Protein AF-A0A1Q7HFG3-F1 (afdb_monomer)

Structure (mmCIF, N/CA/C/O backbone):
data_AF-A0A1Q7HFG3-F1
#
_entry.id   AF-A0A1Q7HFG3-F1
#
loop_
_atom_site.group_PDB
_atom_site.id
_atom_site.type_symbol
_atom_site.label_atom_id
_atom_site.label_alt_id
_atom_site.label_comp_id
_atom_site.label_asym_id
_atom_site.label_entity_id
_atom_site.label_seq_id
_atom_site.pdbx_PDB_ins_code
_atom_site.Cartn_x
_atom_site.Cartn_y
_atom_site.Cartn_z
_atom_site.occupancy
_atom_site.B_iso_or_equiv
_atom_site.auth_seq_id
_atom_site.auth_comp_id
_atom_site.auth_asym_id
_atom_site.auth_atom_id
_atom_site.pdbx_PDB_model_num
ATOM 1 N N . MET A 1 1 ? 6.721 -41.426 28.182 1.00 39.22 1 MET A N 1
ATOM 2 C CA . MET A 1 1 ? 7.642 -40.317 27.850 1.00 39.22 1 MET A CA 1
ATOM 3 C C . MET A 1 1 ? 7.037 -39.549 26.688 1.00 39.22 1 MET A C 1
ATOM 5 O O . MET A 1 1 ? 6.827 -40.141 25.643 1.00 39.22 1 MET A O 1
ATOM 9 N N . SER A 1 2 ? 6.645 -38.291 26.896 1.00 41.38 2 SER A N 1
ATOM 10 C CA . SER A 1 2 ? 6.047 -37.454 25.848 1.00 41.38 2 SER A CA 1
ATOM 11 C C . SER A 1 2 ? 7.166 -36.833 25.016 1.00 41.38 2 SER A C 1
ATOM 13 O O . SER A 1 2 ? 7.899 -35.998 25.542 1.00 41.38 2 SER A O 1
ATOM 15 N N . GLU A 1 3 ? 7.291 -37.209 23.741 1.00 45.47 3 GLU A N 1
ATOM 16 C CA . GLU A 1 3 ? 8.135 -36.498 22.773 1.00 45.47 3 GLU A CA 1
ATOM 17 C C . GLU A 1 3 ? 7.694 -35.034 22.712 1.00 45.47 3 GLU A C 1
ATOM 19 O O . GLU A 1 3 ? 6.623 -34.684 22.208 1.00 45.47 3 GLU A O 1
ATOM 24 N N . ARG A 1 4 ? 8.506 -34.156 23.297 1.00 53.09 4 ARG A N 1
ATOM 25 C CA . ARG A 1 4 ? 8.293 -32.717 23.241 1.00 53.09 4 ARG A CA 1
ATOM 26 C C . ARG A 1 4 ? 8.669 -32.296 21.818 1.00 53.09 4 ARG A C 1
ATOM 28 O O . ARG A 1 4 ? 9.851 -32.213 21.508 1.00 53.09 4 ARG A O 1
ATOM 35 N N . ARG A 1 5 ? 7.675 -32.105 20.937 1.00 51.31 5 ARG A N 1
ATOM 36 C CA . ARG A 1 5 ? 7.904 -31.620 19.564 1.00 51.31 5 ARG A CA 1
ATOM 37 C C . ARG A 1 5 ? 8.583 -30.256 19.639 1.00 51.31 5 ARG A C 1
ATOM 39 O O . ARG A 1 5 ? 7.921 -29.255 19.893 1.00 51.31 5 ARG A O 1
ATOM 46 N N . VAL A 1 6 ? 9.897 -30.240 19.444 1.00 54.88 6 VAL A N 1
ATOM 47 C CA . VAL A 1 6 ? 10.663 -29.013 19.243 1.00 54.88 6 VAL A CA 1
ATOM 48 C C . VAL A 1 6 ? 10.251 -28.486 17.880 1.00 54.88 6 VAL A C 1
ATOM 50 O O . VAL A 1 6 ? 10.463 -29.141 16.859 1.00 54.88 6 VAL A O 1
ATOM 53 N N . THR A 1 7 ? 9.572 -27.346 17.857 1.00 69.12 7 THR A N 1
ATOM 54 C CA . THR A 1 7 ? 9.199 -26.721 16.591 1.00 69.12 7 THR A CA 1
ATOM 55 C C . THR A 1 7 ? 10.393 -25.952 16.037 1.00 69.12 7 THR A C 1
ATOM 57 O O . THR A 1 7 ? 11.246 -25.481 16.782 1.00 69.12 7 THR A O 1
ATOM 60 N N . PHE A 1 8 ? 10.459 -25.775 14.717 1.00 62.78 8 PHE A N 1
ATOM 61 C CA . PHE A 1 8 ? 11.496 -24.958 14.068 1.00 62.78 8 PHE A CA 1
ATOM 62 C C . PHE A 1 8 ? 11.585 -23.532 14.655 1.00 62.78 8 PHE A C 1
ATOM 64 O O . PHE A 1 8 ? 12.654 -22.935 14.729 1.00 62.78 8 PHE A O 1
ATOM 71 N N . VAL A 1 9 ? 10.458 -23.014 15.153 1.00 63.00 9 VAL A N 1
ATOM 72 C CA . VAL A 1 9 ? 10.374 -21.731 15.863 1.00 63.00 9 VAL A CA 1
ATOM 73 C C . VAL A 1 9 ? 11.125 -21.762 17.196 1.00 63.00 9 VAL A C 1
ATOM 75 O O . VAL A 1 9 ? 11.708 -20.751 17.576 1.00 63.00 9 VAL A O 1
ATOM 78 N N . ASP A 1 10 ? 11.144 -22.898 17.894 1.00 68.50 10 ASP A N 1
ATOM 79 C CA . ASP A 1 10 ? 11.889 -23.059 19.146 1.00 68.50 10 ASP A CA 1
ATOM 80 C C . ASP A 1 10 ? 13.401 -23.084 18.898 1.00 68.50 10 ASP A C 1
ATOM 82 O O . ASP A 1 10 ? 14.144 -22.510 19.692 1.00 68.50 10 ASP A O 1
ATOM 86 N N . LEU A 1 11 ? 13.843 -23.652 17.766 1.00 66.94 11 LEU A N 1
ATOM 87 C CA . LEU A 1 11 ? 15.239 -23.568 17.319 1.00 66.94 11 LEU A CA 1
ATOM 88 C C . LEU A 1 11 ? 15.640 -22.111 17.048 1.00 66.94 11 LEU A C 1
ATOM 90 O O . LEU A 1 11 ? 16.560 -21.592 17.666 1.00 66.94 11 LEU A O 1
ATOM 94 N N . ILE A 1 12 ? 14.866 -21.395 16.225 1.00 63.84 12 ILE A N 1
ATOM 95 C CA . ILE A 1 12 ? 15.160 -19.988 15.903 1.00 63.84 12 ILE A CA 1
ATOM 96 C C . ILE A 1 12 ? 15.111 -19.096 17.153 1.00 63.84 12 ILE A C 1
ATOM 98 O O . ILE A 1 12 ? 15.881 -18.143 17.287 1.00 63.84 12 ILE A O 1
ATOM 102 N N . ARG A 1 13 ? 14.210 -19.392 18.095 1.00 65.31 13 ARG A N 1
ATOM 103 C CA . ARG A 1 13 ? 14.126 -18.679 19.373 1.00 65.31 13 ARG A CA 1
ATOM 104 C C . ARG A 1 13 ? 15.344 -18.940 20.261 1.00 65.31 13 ARG A C 1
ATOM 106 O O . ARG A 1 13 ? 15.723 -18.037 21.005 1.00 65.31 13 ARG A O 1
ATOM 113 N N . ALA A 1 14 ? 15.948 -20.123 20.174 1.00 71.25 14 ALA A N 1
ATOM 114 C CA . ALA A 1 14 ? 17.193 -20.445 20.861 1.00 71.25 14 ALA A CA 1
ATOM 115 C C . ALA A 1 14 ? 18.406 -19.746 20.222 1.00 71.25 14 ALA A C 1
ATOM 117 O O . ALA A 1 14 ? 19.272 -19.276 20.954 1.00 71.25 14 ALA A O 1
ATOM 118 N N . GLU A 1 15 ? 18.437 -19.605 18.892 1.00 74.50 15 GLU A N 1
ATOM 119 C CA . GLU A 1 15 ? 19.504 -18.882 18.181 1.00 74.50 15 GLU A CA 1
ATOM 120 C C . GLU A 1 15 ? 19.433 -17.353 18.366 1.00 74.50 15 GLU A C 1
ATOM 122 O O . GLU A 1 15 ? 20.462 -16.680 18.404 1.00 74.50 15 GLU A O 1
ATOM 127 N N . LEU A 1 16 ? 18.228 -16.776 18.471 1.00 70.88 16 LEU A N 1
ATOM 128 C CA . LEU A 1 16 ? 18.020 -15.318 18.500 1.00 70.88 16 LEU A CA 1
ATOM 129 C C . LEU A 1 16 ? 17.188 -14.845 19.711 1.00 70.88 16 LEU A C 1
ATOM 131 O O . LEU A 1 16 ? 16.223 -14.086 19.545 1.00 70.88 16 LEU A O 1
ATOM 135 N N . PRO A 1 17 ? 17.549 -15.218 20.954 1.00 67.50 17 PRO A N 1
ATOM 136 C CA . PRO A 1 17 ? 16.723 -14.965 22.135 1.00 67.50 17 PRO A CA 1
ATOM 137 C C . PRO A 1 17 ? 16.532 -13.468 22.404 1.00 67.50 17 PRO A C 1
ATOM 139 O O . PRO A 1 17 ? 15.459 -13.049 22.835 1.00 67.50 17 PRO A O 1
ATOM 142 N N . GLY A 1 18 ? 17.535 -12.642 22.082 1.00 62.12 18 GLY A N 1
ATOM 143 C CA . GLY A 1 18 ? 17.460 -11.186 22.217 1.00 62.12 18 GLY A CA 1
ATOM 144 C C . GLY A 1 18 ? 16.391 -10.545 21.325 1.00 62.12 18 GLY A C 1
ATOM 145 O O . GLY A 1 18 ? 15.691 -9.637 21.770 1.00 62.12 18 GLY A O 1
ATOM 146 N N . ILE A 1 19 ? 16.198 -11.056 20.102 1.00 67.00 19 ILE A N 1
ATOM 147 C CA . ILE A 1 19 ? 15.186 -10.542 19.166 1.00 67.00 19 ILE A CA 1
ATOM 148 C C . ILE A 1 19 ? 13.785 -10.917 19.650 1.00 67.00 19 ILE A C 1
ATOM 150 O O . ILE A 1 19 ? 12.897 -10.068 19.669 1.00 67.00 19 ILE A O 1
ATOM 154 N N . PHE A 1 20 ? 13.576 -12.155 20.106 1.00 64.81 20 PHE A N 1
ATOM 155 C CA . PHE A 1 20 ? 12.277 -12.558 20.656 1.00 64.81 20 PHE A CA 1
ATOM 156 C C . PHE A 1 20 ? 11.956 -11.841 21.965 1.00 64.81 20 PHE A C 1
ATOM 158 O O . PHE A 1 20 ? 10.833 -11.374 22.130 1.00 64.81 20 PHE A O 1
ATOM 165 N N . ALA A 1 21 ? 12.938 -11.667 22.852 1.00 69.12 21 ALA A N 1
ATOM 166 C CA . ALA A 1 21 ? 12.764 -10.889 24.073 1.00 69.12 21 ALA A CA 1
ATOM 167 C C . ALA A 1 21 ? 12.417 -9.421 23.771 1.00 69.12 21 ALA A C 1
ATOM 169 O O . ALA A 1 21 ? 11.586 -8.829 24.460 1.00 69.12 21 ALA A O 1
ATOM 170 N N . PHE A 1 22 ? 13.004 -8.837 22.722 1.00 67.75 22 PHE A N 1
ATOM 171 C CA . PHE A 1 22 ? 12.633 -7.508 22.244 1.00 67.75 22 PHE A CA 1
ATOM 172 C C . PHE A 1 22 ? 11.206 -7.482 21.677 1.00 67.75 22 PHE A C 1
ATOM 174 O O . PHE A 1 22 ? 10.418 -6.630 22.072 1.00 67.75 22 PHE A O 1
ATOM 181 N N . LEU A 1 23 ? 10.831 -8.437 20.821 1.00 63.41 23 LEU A N 1
ATOM 182 C CA . LEU A 1 23 ? 9.476 -8.542 20.253 1.00 63.41 23 LEU A CA 1
ATOM 183 C C . LEU A 1 23 ? 8.391 -8.793 21.314 1.00 63.41 23 LEU A C 1
ATOM 185 O O . LEU A 1 23 ? 7.235 -8.396 21.139 1.00 63.41 23 LEU A O 1
ATOM 189 N N . ASP A 1 24 ? 8.750 -9.463 22.407 1.00 67.25 24 ASP A N 1
ATOM 190 C CA . ASP A 1 24 ? 7.876 -9.701 23.555 1.00 67.25 24 ASP A CA 1
ATOM 191 C C . ASP A 1 24 ? 7.705 -8.444 24.421 1.00 67.25 24 ASP A C 1
ATOM 193 O O . ASP A 1 24 ? 6.623 -8.223 24.962 1.00 67.25 24 ASP A O 1
ATOM 197 N N . ARG A 1 25 ? 8.738 -7.596 24.521 1.00 65.62 25 ARG A N 1
ATOM 198 C CA . ARG A 1 25 ? 8.712 -6.345 25.304 1.00 65.62 25 ARG A CA 1
ATOM 199 C C . ARG A 1 25 ? 8.259 -5.123 24.508 1.00 65.62 25 ARG A C 1
ATOM 201 O O . ARG A 1 25 ? 7.889 -4.117 25.110 1.00 65.62 25 ARG A O 1
ATOM 208 N N . ALA A 1 26 ? 8.304 -5.185 23.180 1.00 61.53 26 ALA A N 1
ATOM 209 C CA . ALA A 1 26 ? 7.932 -4.073 22.322 1.00 61.53 26 ALA A CA 1
ATOM 210 C C . ALA A 1 26 ? 6.451 -3.707 22.536 1.00 61.53 26 ALA A C 1
ATOM 212 O O . ALA A 1 26 ? 5.585 -4.589 22.488 1.00 61.53 26 ALA A O 1
ATOM 213 N N . PRO A 1 27 ? 6.124 -2.421 22.763 1.00 65.69 27 PRO A N 1
ATOM 214 C CA . PRO A 1 27 ? 4.740 -1.991 22.865 1.00 65.69 27 PRO A CA 1
ATOM 215 C C . PRO A 1 27 ? 4.059 -2.177 21.506 1.00 65.69 27 PRO A C 1
ATOM 217 O O . PRO A 1 27 ? 4.316 -1.445 20.552 1.00 65.69 27 PRO A O 1
ATOM 220 N N . TRP A 1 28 ? 3.191 -3.184 21.415 1.00 69.44 28 TRP A N 1
ATOM 221 C CA . TRP A 1 28 ? 2.411 -3.441 20.209 1.00 69.44 28 TRP A CA 1
ATOM 222 C C . TRP A 1 28 ? 1.399 -2.313 19.978 1.00 69.44 28 TRP A C 1
ATOM 224 O O . TRP A 1 28 ? 0.782 -1.846 20.945 1.00 69.44 28 TRP A O 1
ATOM 234 N N . PRO A 1 29 ? 1.206 -1.880 18.719 1.00 71.56 29 PRO A N 1
ATOM 235 C CA . PRO A 1 29 ? 0.321 -0.772 18.406 1.00 71.56 29 PRO A CA 1
ATOM 236 C C . PRO A 1 29 ? -1.110 -1.070 18.861 1.00 71.56 29 PRO A C 1
ATOM 238 O O . PRO A 1 29 ? -1.626 -2.182 18.702 1.00 71.56 29 PRO A O 1
ATOM 241 N N . ALA A 1 30 ? -1.733 -0.050 19.445 1.00 79.12 30 ALA A N 1
ATOM 242 C CA . ALA A 1 30 ? -3.134 -0.057 19.824 1.00 79.12 30 ALA A CA 1
ATOM 243 C C . ALA A 1 30 ? -4.004 0.242 18.600 1.00 79.12 30 ALA A C 1
ATOM 245 O O . ALA A 1 30 ? -3.735 1.198 17.874 1.00 79.12 30 ALA A O 1
ATOM 246 N N . ILE A 1 31 ? -5.044 -0.561 18.383 1.00 82.00 31 ILE A N 1
ATOM 247 C CA . ILE A 1 31 ? -5.989 -0.390 17.276 1.00 82.00 31 ILE A CA 1
ATOM 248 C C . ILE A 1 31 ? -7.394 -0.241 17.847 1.00 82.00 31 ILE A C 1
ATOM 250 O O . ILE A 1 31 ? -7.833 -1.058 18.662 1.00 82.00 31 ILE A O 1
ATOM 254 N N . ALA A 1 32 ? -8.099 0.792 17.395 1.00 85.81 32 ALA A N 1
ATOM 255 C CA . ALA A 1 32 ? -9.507 0.988 17.707 1.00 85.81 32 ALA A CA 1
ATOM 256 C C . ALA A 1 32 ? -10.401 0.143 16.775 1.00 85.81 32 ALA A C 1
ATOM 258 O O . ALA A 1 32 ? -10.083 0.016 15.584 1.00 85.81 32 ALA A O 1
ATOM 259 N N . PRO A 1 33 ? -11.525 -0.408 17.264 1.00 86.00 33 PRO A N 1
ATOM 260 C CA . PRO A 1 33 ? -12.556 -0.983 16.406 1.00 86.00 33 PRO A CA 1
ATOM 261 C C . PRO A 1 33 ? -13.111 0.059 15.425 1.00 86.00 33 PRO A C 1
ATOM 263 O O . PRO A 1 33 ? -13.211 1.243 15.750 1.00 86.00 33 PRO A O 1
ATOM 266 N N . ALA A 1 34 ? -13.490 -0.373 14.224 1.00 86.75 34 ALA A N 1
ATOM 267 C CA . ALA A 1 34 ? -14.050 0.500 13.200 1.00 86.75 34 ALA A CA 1
ATOM 268 C C . ALA A 1 34 ? -15.144 -0.221 12.404 1.00 86.75 34 ALA A C 1
ATOM 270 O O . ALA A 1 34 ? -15.125 -1.440 12.243 1.00 86.75 34 ALA A O 1
ATOM 271 N N . SER A 1 35 ? -16.090 0.537 11.850 1.00 89.44 35 SER A N 1
ATOM 272 C CA . SER A 1 35 ? -17.053 -0.008 10.886 1.00 89.44 35 SER A CA 1
ATOM 273 C C . SER A 1 35 ? -16.330 -0.552 9.651 1.00 89.44 35 SER A C 1
ATOM 275 O O . SER A 1 35 ? -15.322 0.023 9.232 1.00 89.44 35 SER A O 1
ATOM 277 N N . LEU A 1 36 ? -16.903 -1.577 9.019 1.00 91.31 36 LEU A N 1
ATOM 278 C CA . LEU A 1 36 ? -16.318 -2.333 7.906 1.00 91.31 36 LEU A CA 1
ATOM 279 C C . LEU A 1 36 ? -15.519 -1.506 6.874 1.00 91.31 36 LEU A C 1
ATOM 281 O O . LEU A 1 36 ? -14.346 -1.825 6.687 1.00 91.31 36 LEU A O 1
ATOM 285 N N . PRO A 1 37 ? -16.047 -0.434 6.242 1.00 90.81 37 PRO A N 1
ATOM 286 C CA . PRO A 1 37 ? -15.285 0.299 5.225 1.00 90.81 37 PRO A CA 1
ATOM 287 C C . PRO A 1 37 ? -14.011 0.940 5.789 1.00 90.81 37 PRO A C 1
ATOM 289 O O . PRO A 1 37 ? -12.967 0.932 5.148 1.00 90.81 37 PRO A O 1
ATOM 292 N N . PHE A 1 38 ? -14.057 1.436 7.024 1.00 90.50 38 PHE A N 1
ATOM 293 C CA . PHE A 1 38 ? -12.911 2.066 7.675 1.00 90.50 38 PHE A CA 1
ATOM 294 C C . PHE A 1 38 ? -11.935 1.051 8.267 1.00 90.50 38 PHE A C 1
ATOM 296 O O . PHE A 1 38 ? -10.741 1.319 8.297 1.00 90.50 38 PHE A O 1
ATOM 303 N N . ALA A 1 39 ? -12.409 -0.128 8.672 1.00 90.31 39 ALA A N 1
ATOM 304 C CA . ALA A 1 39 ? -11.537 -1.244 9.032 1.00 90.31 39 ALA A CA 1
ATOM 305 C C . ALA A 1 39 ? -10.715 -1.725 7.822 1.00 90.31 39 ALA A C 1
ATOM 307 O O . ALA A 1 39 ? -9.517 -1.979 7.943 1.00 90.31 39 ALA A O 1
ATOM 308 N N . VAL A 1 40 ? -11.339 -1.778 6.639 1.00 92.69 40 VAL A N 1
ATOM 309 C CA . VAL A 1 40 ? -10.655 -2.092 5.375 1.00 92.69 40 VAL A CA 1
ATOM 310 C C . VAL A 1 40 ? -9.647 -0.998 5.020 1.00 92.69 40 VAL A C 1
ATOM 312 O O . VAL A 1 40 ? -8.488 -1.313 4.765 1.00 92.69 40 VAL A O 1
ATOM 315 N N . LEU A 1 41 ? -10.025 0.285 5.087 1.00 93.88 41 LEU A N 1
ATOM 316 C CA . LEU A 1 41 ? -9.074 1.387 4.883 1.00 93.88 41 LEU A CA 1
ATOM 317 C C . LEU A 1 41 ? -7.908 1.310 5.881 1.00 93.88 41 LEU A C 1
ATOM 319 O O . LEU A 1 41 ? -6.749 1.371 5.487 1.00 93.88 41 LEU A O 1
ATOM 323 N N . ALA A 1 42 ? -8.184 1.090 7.166 1.00 91.88 42 ALA A N 1
ATOM 324 C CA . ALA A 1 42 ? -7.142 0.959 8.178 1.00 91.88 42 ALA A CA 1
ATOM 325 C C . ALA A 1 42 ? -6.185 -0.213 7.896 1.00 91.88 42 ALA A C 1
ATOM 327 O O . ALA A 1 42 ? -4.989 -0.098 8.162 1.00 91.88 42 ALA A O 1
ATOM 328 N N . ALA A 1 43 ? -6.677 -1.313 7.319 1.00 92.25 43 ALA A N 1
ATOM 329 C CA . ALA A 1 43 ? -5.847 -2.435 6.894 1.00 92.25 43 ALA A CA 1
ATOM 330 C C . ALA A 1 43 ? -4.862 -2.038 5.784 1.00 92.25 43 ALA A C 1
ATOM 332 O O . ALA A 1 43 ? -3.659 -2.252 5.934 1.00 92.25 43 ALA A O 1
ATOM 333 N N . PHE A 1 44 ? -5.339 -1.398 4.711 1.00 92.62 44 PHE A N 1
ATOM 334 C CA . PHE A 1 44 ? -4.465 -0.909 3.635 1.00 92.62 44 PHE A CA 1
ATOM 335 C C . PHE A 1 44 ? -3.466 0.139 4.133 1.00 92.62 44 PHE A C 1
ATOM 337 O O . PHE A 1 44 ? -2.295 0.102 3.759 1.00 92.62 44 PHE A O 1
ATOM 344 N N . GLY A 1 45 ? -3.889 1.026 5.037 1.00 91.62 45 GLY A N 1
ATOM 345 C CA . GLY A 1 45 ? -2.991 1.986 5.672 1.00 91.62 45 GLY A CA 1
ATOM 346 C C . GLY A 1 45 ? -1.916 1.317 6.519 1.00 91.62 45 GLY A C 1
ATOM 347 O O . GLY A 1 45 ? -0.754 1.701 6.440 1.00 91.62 45 GLY A O 1
ATOM 348 N N . ALA A 1 46 ? -2.261 0.287 7.295 1.00 91.56 46 ALA A N 1
ATOM 349 C CA . ALA A 1 46 ? -1.273 -0.474 8.058 1.00 91.56 46 ALA A CA 1
ATOM 350 C C . ALA A 1 46 ? -0.237 -1.133 7.136 1.00 91.56 46 ALA A C 1
ATOM 352 O O . ALA A 1 46 ? 0.955 -1.078 7.431 1.00 91.56 46 ALA A O 1
ATOM 353 N N . GLY A 1 47 ? -0.679 -1.679 5.998 1.00 90.31 47 GLY A N 1
ATOM 354 C CA . GLY A 1 47 ? 0.215 -2.175 4.953 1.00 90.31 47 GLY A CA 1
ATOM 355 C C . GLY A 1 47 ? 1.165 -1.090 4.440 1.00 90.31 47 GLY A C 1
ATOM 356 O O . GLY A 1 47 ? 2.373 -1.305 4.443 1.00 90.31 47 GLY A O 1
ATOM 357 N N . LEU A 1 48 ? 0.640 0.090 4.087 1.00 91.50 48 LEU A N 1
ATOM 358 C CA . LEU A 1 48 ? 1.437 1.237 3.632 1.00 91.50 48 LEU A CA 1
ATOM 359 C C . LEU A 1 48 ? 2.505 1.642 4.650 1.00 91.50 48 LEU A C 1
ATOM 361 O O . LEU A 1 48 ? 3.671 1.782 4.298 1.00 91.50 48 LEU A O 1
ATOM 365 N N . PHE A 1 49 ? 2.122 1.844 5.911 1.00 91.81 49 PHE A N 1
ATOM 366 C CA . PHE A 1 49 ? 3.060 2.327 6.923 1.00 91.81 49 PHE A CA 1
ATOM 367 C C . PHE A 1 49 ? 4.126 1.292 7.271 1.00 91.81 49 PHE A C 1
ATOM 369 O O . PHE A 1 49 ? 5.275 1.671 7.474 1.00 91.81 49 PHE A O 1
ATOM 376 N N . VAL A 1 50 ? 3.777 0.003 7.323 1.00 91.31 50 VAL A N 1
ATOM 377 C CA . VAL A 1 50 ? 4.758 -1.068 7.555 1.00 91.31 50 VAL A CA 1
ATOM 378 C C . VAL A 1 50 ? 5.700 -1.207 6.364 1.00 91.31 50 VAL A C 1
ATOM 380 O O . VAL A 1 50 ? 6.909 -1.326 6.563 1.00 91.31 50 VAL A O 1
ATOM 383 N N . ASP A 1 51 ? 5.174 -1.141 5.139 1.00 90.50 51 ASP A N 1
ATOM 384 C CA . ASP A 1 51 ? 5.998 -1.171 3.933 1.00 90.50 51 ASP A CA 1
ATOM 385 C C . ASP A 1 51 ? 6.950 0.028 3.896 1.00 90.50 51 ASP A C 1
ATOM 387 O O . ASP A 1 51 ? 8.153 -0.173 3.784 1.00 90.50 51 ASP A O 1
ATOM 391 N N . ALA A 1 52 ? 6.461 1.252 4.108 1.00 88.06 52 ALA A N 1
ATOM 392 C CA . ALA A 1 52 ? 7.295 2.450 4.141 1.00 88.06 52 ALA A CA 1
ATOM 393 C C . ALA A 1 52 ? 8.340 2.407 5.272 1.00 88.06 52 ALA A C 1
ATOM 395 O O . ALA A 1 52 ? 9.516 2.682 5.036 1.00 88.06 52 ALA A O 1
ATOM 396 N N . ALA A 1 53 ? 7.947 2.008 6.487 1.00 89.38 53 ALA A N 1
ATOM 397 C CA . ALA A 1 53 ? 8.842 1.957 7.645 1.00 89.38 53 ALA A CA 1
ATOM 398 C C . ALA A 1 53 ? 9.998 0.963 7.478 1.00 89.38 53 ALA A C 1
ATOM 400 O O . ALA A 1 53 ? 11.049 1.155 8.081 1.00 89.38 53 ALA A O 1
ATOM 401 N N . LEU A 1 54 ? 9.822 -0.089 6.676 1.00 89.69 54 LEU A N 1
ATOM 402 C CA . LEU A 1 54 ? 10.861 -1.084 6.414 1.00 89.69 54 LEU A CA 1
ATOM 403 C C . LEU A 1 54 ? 11.596 -0.804 5.101 1.00 89.69 54 LEU A C 1
ATOM 405 O O . LEU A 1 54 ? 12.825 -0.803 5.062 1.00 89.69 54 LEU A O 1
ATOM 409 N N . ARG A 1 55 ? 10.860 -0.541 4.019 1.00 87.19 55 ARG A N 1
ATOM 410 C CA . ARG A 1 55 ? 11.406 -0.370 2.670 1.00 87.19 55 ARG A CA 1
ATOM 411 C C . ARG A 1 55 ? 12.251 0.886 2.544 1.00 87.19 55 ARG A C 1
ATOM 413 O O . ARG A 1 55 ? 13.268 0.828 1.866 1.00 87.19 55 ARG A O 1
ATOM 420 N N . VAL A 1 56 ? 11.872 1.989 3.194 1.00 86.75 56 VAL A N 1
ATOM 421 C CA . VAL A 1 56 ? 12.647 3.237 3.135 1.00 86.75 56 VAL A CA 1
ATOM 422 C C . VAL A 1 56 ? 14.040 3.072 3.752 1.00 86.75 56 VAL A C 1
ATOM 424 O O . VAL A 1 56 ? 15.014 3.263 3.025 1.00 86.75 56 VAL A O 1
ATOM 427 N N . PRO A 1 57 ? 14.197 2.676 5.033 1.00 86.69 57 PRO A N 1
ATOM 428 C CA . PRO A 1 57 ? 15.527 2.531 5.620 1.00 86.69 57 PRO A CA 1
ATOM 429 C C . PRO A 1 57 ? 16.328 1.410 4.961 1.00 86.69 57 PRO A C 1
ATOM 431 O O . PRO A 1 57 ? 17.509 1.603 4.694 1.00 86.69 57 PRO A O 1
ATOM 434 N N . LEU A 1 58 ? 15.702 0.270 4.635 1.00 86.38 58 LEU A N 1
ATOM 435 C CA . LEU A 1 58 ? 16.398 -0.801 3.922 1.00 86.38 58 LEU A CA 1
ATOM 436 C C . LEU A 1 58 ? 16.875 -0.314 2.557 1.00 86.38 58 LEU A C 1
ATOM 438 O O . LEU A 1 58 ? 18.039 -0.482 2.230 1.00 86.38 58 LEU A O 1
ATOM 442 N N . GLY A 1 59 ? 16.026 0.350 1.779 1.00 82.62 59 GLY A N 1
ATOM 443 C CA . GLY A 1 59 ? 16.427 0.880 0.484 1.00 82.62 59 GLY A CA 1
ATOM 444 C C . GLY A 1 59 ? 17.572 1.885 0.583 1.00 82.62 59 GLY A C 1
ATOM 445 O O . GLY A 1 59 ? 18.511 1.787 -0.198 1.00 82.62 59 GLY A O 1
ATOM 446 N N . LEU A 1 60 ? 17.566 2.775 1.580 1.00 84.56 60 LEU A N 1
ATOM 447 C CA . LEU A 1 60 ? 18.690 3.685 1.832 1.00 84.56 60 LEU A CA 1
ATOM 448 C C . LEU A 1 60 ? 19.985 2.934 2.173 1.00 84.56 60 LEU A C 1
ATOM 450 O O . LEU A 1 60 ? 21.039 3.286 1.654 1.00 84.56 60 LEU A O 1
ATOM 454 N N . VAL A 1 61 ? 19.913 1.879 2.990 1.00 85.50 61 VAL A N 1
ATOM 455 C CA . VAL A 1 61 ? 21.068 1.025 3.327 1.00 85.50 61 VAL A CA 1
ATOM 456 C C . VAL A 1 61 ? 21.596 0.303 2.088 1.00 85.50 61 VAL A C 1
ATOM 458 O O . VAL A 1 61 ? 22.797 0.296 1.841 1.00 85.50 61 VAL A O 1
ATOM 461 N N . PHE A 1 62 ? 20.706 -0.275 1.282 1.00 83.19 62 PHE A N 1
ATOM 462 C CA . PHE A 1 62 ? 21.068 -0.962 0.043 1.00 83.19 62 PHE A CA 1
ATOM 463 C C . PHE A 1 62 ? 21.759 -0.026 -0.950 1.00 83.19 62 PHE A C 1
ATOM 465 O O . PHE A 1 62 ? 22.752 -0.421 -1.557 1.00 83.19 62 PHE A O 1
ATOM 472 N N . GLN A 1 63 ? 21.262 1.207 -1.070 1.00 77.19 63 GLN A N 1
ATOM 473 C CA . GLN A 1 63 ? 21.868 2.247 -1.899 1.00 77.19 63 GLN A CA 1
ATOM 474 C C . GLN A 1 63 ? 23.232 2.678 -1.351 1.00 77.19 63 GLN A C 1
ATOM 476 O O . GLN A 1 63 ? 24.211 2.691 -2.089 1.00 77.19 63 GLN A O 1
ATOM 481 N N . ALA A 1 64 ? 23.327 2.966 -0.049 1.00 82.62 64 ALA A N 1
ATOM 482 C CA . ALA A 1 64 ? 24.571 3.401 0.586 1.00 82.62 64 ALA A CA 1
ATOM 483 C C . ALA A 1 64 ? 25.692 2.352 0.495 1.00 82.62 64 ALA A C 1
ATOM 485 O O . ALA A 1 64 ? 26.865 2.708 0.432 1.00 82.62 64 ALA A O 1
ATOM 486 N N . LEU A 1 65 ? 25.331 1.067 0.489 1.00 84.94 65 LEU A N 1
ATOM 487 C CA . LEU A 1 65 ? 26.271 -0.054 0.446 1.00 84.94 65 LEU A CA 1
ATOM 488 C C . LEU A 1 65 ? 26.474 -0.645 -0.960 1.00 84.94 65 LEU A C 1
ATOM 490 O O . LEU A 1 65 ? 27.237 -1.598 -1.097 1.00 84.94 65 LEU A O 1
ATOM 494 N N . GLY A 1 66 ? 25.792 -0.133 -1.992 1.00 79.38 66 GLY A N 1
ATOM 495 C CA . GLY A 1 66 ? 25.910 -0.642 -3.365 1.00 79.38 66 GLY A CA 1
ATOM 496 C C . GLY A 1 66 ? 25.539 -2.125 -3.514 1.00 79.38 66 GLY A C 1
ATOM 497 O O . GLY A 1 66 ? 26.164 -2.850 -4.287 1.00 79.38 66 GLY A O 1
ATOM 498 N N . LEU A 1 67 ? 24.562 -2.608 -2.739 1.00 78.38 67 LEU A N 1
ATOM 499 C CA . LEU A 1 67 ? 24.212 -4.031 -2.697 1.00 78.38 67 LEU A CA 1
ATOM 500 C C . LEU A 1 67 ? 23.531 -4.506 -3.997 1.00 78.38 67 LEU A C 1
ATOM 502 O O . LEU A 1 67 ? 22.781 -3.753 -4.622 1.00 78.38 67 LEU A O 1
ATOM 506 N N . PRO A 1 68 ? 23.719 -5.782 -4.392 1.00 75.69 68 PRO A N 1
ATOM 507 C CA . PRO A 1 68 ? 23.192 -6.300 -5.650 1.00 75.69 68 PRO A CA 1
ATOM 508 C C . PRO A 1 68 ? 21.659 -6.262 -5.713 1.00 75.69 68 PRO A C 1
ATOM 510 O O . PRO A 1 68 ? 20.956 -6.643 -4.772 1.00 75.69 68 PRO A O 1
ATOM 513 N N . VAL A 1 69 ? 21.133 -5.888 -6.883 1.00 70.00 69 VAL A N 1
ATOM 514 C CA . VAL A 1 69 ? 19.692 -5.700 -7.143 1.00 70.00 69 VAL A CA 1
ATOM 515 C C . VAL A 1 69 ? 18.870 -6.963 -6.847 1.00 70.00 69 VAL A C 1
ATOM 517 O O . VAL A 1 69 ? 17.744 -6.877 -6.356 1.00 70.00 69 VAL A O 1
ATOM 520 N N . GLY A 1 70 ? 19.436 -8.151 -7.086 1.00 70.94 70 GLY A N 1
ATOM 521 C CA . GLY A 1 70 ? 18.783 -9.425 -6.767 1.00 70.94 70 GLY A CA 1
ATOM 522 C C . GLY A 1 70 ? 18.508 -9.605 -5.269 1.00 70.94 70 GLY A C 1
ATOM 523 O O . GLY A 1 70 ? 17.415 -10.032 -4.891 1.00 70.94 70 GLY A O 1
ATOM 524 N N . LEU A 1 71 ? 19.455 -9.202 -4.413 1.00 75.31 71 LEU A N 1
ATOM 525 C CA . LEU A 1 71 ? 19.304 -9.228 -2.956 1.00 75.31 71 LEU A CA 1
ATOM 526 C C . LEU A 1 71 ? 18.228 -8.224 -2.510 1.00 75.31 71 LEU A C 1
ATOM 528 O O . LEU A 1 71 ? 17.366 -8.564 -1.700 1.00 75.31 71 LEU A O 1
ATOM 532 N N . ALA A 1 72 ? 18.226 -7.020 -3.094 1.00 75.19 72 ALA A N 1
ATOM 533 C CA . ALA A 1 72 ? 17.228 -5.988 -2.803 1.00 75.19 72 ALA A CA 1
ATOM 534 C C . ALA A 1 72 ? 15.813 -6.469 -3.146 1.00 75.19 72 ALA A C 1
ATOM 536 O O . ALA A 1 72 ? 14.883 -6.323 -2.351 1.00 75.19 72 ALA A O 1
ATOM 537 N N . ARG A 1 73 ? 15.658 -7.124 -4.306 1.00 76.56 73 ARG A N 1
ATOM 538 C CA . ARG A 1 73 ? 14.382 -7.698 -4.741 1.00 76.56 73 ARG A CA 1
ATOM 539 C C . ARG A 1 73 ? 13.867 -8.724 -3.739 1.00 76.56 73 ARG A C 1
ATOM 541 O O . ARG A 1 73 ? 12.697 -8.653 -3.377 1.00 76.56 73 ARG A O 1
ATOM 548 N N . PHE A 1 74 ? 14.711 -9.643 -3.271 1.00 79.38 74 PHE A N 1
ATOM 549 C CA . PHE A 1 74 ? 14.312 -10.637 -2.272 1.00 79.38 74 PHE A CA 1
ATOM 550 C C . PHE A 1 74 ? 13.902 -9.989 -0.941 1.00 79.38 74 PHE A C 1
ATOM 552 O O . PHE A 1 74 ? 12.836 -10.292 -0.407 1.00 79.38 74 PHE A O 1
ATOM 559 N N . VAL A 1 75 ? 14.689 -9.035 -0.438 1.00 82.69 75 VAL A N 1
ATOM 560 C CA . VAL A 1 75 ? 14.373 -8.328 0.812 1.00 82.69 75 VAL A CA 1
ATOM 561 C C . VAL A 1 75 ? 13.062 -7.545 0.704 1.00 82.69 75 VAL A C 1
ATOM 563 O O . VAL A 1 75 ? 12.237 -7.605 1.613 1.00 82.69 75 VAL A O 1
ATOM 566 N N . PHE A 1 76 ? 12.786 -6.881 -0.419 1.00 83.50 76 PHE A N 1
ATOM 567 C CA . PHE A 1 76 ? 11.513 -6.177 -0.612 1.00 83.50 76 PHE A CA 1
ATOM 568 C C . PHE A 1 76 ? 10.302 -7.119 -0.731 1.00 83.50 76 PHE A C 1
ATOM 570 O O . PHE A 1 76 ? 9.190 -6.732 -0.358 1.00 83.50 76 PHE A O 1
ATOM 577 N N . GLN A 1 77 ? 10.490 -8.372 -1.164 1.00 84.06 77 GLN A N 1
ATOM 578 C CA . GLN A 1 77 ? 9.441 -9.399 -1.069 1.00 84.06 77 GLN A CA 1
ATOM 579 C C . GLN A 1 77 ? 9.142 -9.756 0.396 1.00 84.06 77 GLN A C 1
ATOM 581 O O . GLN A 1 77 ? 7.974 -9.867 0.768 1.00 84.06 77 GLN A O 1
ATOM 586 N N . LEU A 1 78 ? 10.165 -9.842 1.257 1.00 86.38 78 LEU A N 1
ATOM 587 C CA . LEU A 1 78 ? 9.971 -10.041 2.702 1.00 86.38 78 LEU A CA 1
ATOM 588 C C . LEU A 1 78 ? 9.249 -8.857 3.355 1.00 86.38 78 LEU A C 1
ATOM 590 O O . LEU A 1 78 ? 8.361 -9.058 4.183 1.00 86.38 78 LEU A O 1
ATOM 594 N N . VAL A 1 79 ? 9.569 -7.624 2.950 1.00 87.94 79 VAL A N 1
ATOM 595 C CA . VAL A 1 79 ? 8.834 -6.437 3.413 1.00 87.94 79 VAL A CA 1
ATOM 596 C C . VAL A 1 79 ? 7.361 -6.514 3.003 1.00 87.94 79 VAL A C 1
ATOM 598 O O . VAL A 1 79 ? 6.481 -6.290 3.830 1.00 87.94 79 VAL A O 1
ATOM 601 N N . THR A 1 80 ? 7.083 -6.913 1.759 1.00 86.31 80 THR A N 1
ATOM 602 C CA . THR A 1 80 ? 5.709 -7.086 1.254 1.00 86.31 80 THR A CA 1
ATOM 603 C C . THR A 1 80 ? 4.935 -8.123 2.075 1.00 86.31 80 THR A C 1
ATOM 605 O O . THR A 1 80 ? 3.764 -7.913 2.397 1.00 86.31 80 THR A O 1
ATOM 608 N N . LEU A 1 81 ? 5.591 -9.219 2.462 1.00 89.31 81 LEU A N 1
ATOM 609 C CA . LEU A 1 81 ? 5.038 -10.246 3.346 1.00 89.31 81 LEU A CA 1
ATOM 610 C C . LEU A 1 81 ? 4.691 -9.684 4.735 1.00 89.31 81 LEU A C 1
ATOM 612 O O . LEU A 1 81 ? 3.604 -9.941 5.252 1.00 89.31 81 LEU A O 1
ATOM 616 N N . LEU A 1 82 ? 5.569 -8.877 5.337 1.00 87.88 82 LEU A N 1
ATOM 617 C CA . LEU A 1 82 ? 5.309 -8.263 6.646 1.00 87.88 82 LEU A CA 1
ATOM 618 C C . LEU A 1 82 ? 4.191 -7.215 6.578 1.00 87.88 82 LEU A C 1
ATOM 620 O O . LEU A 1 82 ? 3.325 -7.177 7.454 1.00 87.88 82 LEU A O 1
ATOM 624 N N . ALA A 1 83 ? 4.169 -6.406 5.519 1.00 88.81 83 ALA A N 1
ATOM 625 C CA . ALA A 1 83 ? 3.124 -5.418 5.274 1.00 88.81 83 ALA A CA 1
ATOM 626 C C . ALA A 1 83 ? 1.749 -6.079 5.091 1.00 88.81 83 ALA A C 1
ATOM 628 O O . ALA A 1 83 ? 0.768 -5.657 5.705 1.00 88.81 83 ALA A O 1
ATOM 629 N N . THR A 1 84 ? 1.674 -7.165 4.314 1.00 88.69 84 THR A N 1
ATOM 630 C CA . THR A 1 84 ? 0.428 -7.931 4.137 1.00 88.69 84 THR A CA 1
ATOM 631 C C . THR A 1 84 ? -0.014 -8.630 5.419 1.00 88.69 84 THR A C 1
ATOM 633 O O . THR A 1 84 ? -1.211 -8.636 5.713 1.00 88.69 84 THR A O 1
ATOM 636 N N . ALA A 1 85 ? 0.922 -9.153 6.217 1.00 88.75 85 ALA A N 1
ATOM 637 C CA . ALA A 1 85 ? 0.615 -9.717 7.529 1.00 88.75 85 ALA A CA 1
ATOM 638 C C . ALA A 1 85 ? 0.021 -8.670 8.479 1.00 88.75 85 ALA A C 1
ATOM 640 O O . ALA A 1 85 ? -0.992 -8.935 9.132 1.00 88.75 85 ALA A O 1
ATOM 641 N N . ALA A 1 86 ? 0.613 -7.474 8.529 1.00 88.62 86 ALA A N 1
ATOM 642 C CA . ALA A 1 86 ? 0.118 -6.370 9.342 1.00 88.62 86 ALA A CA 1
ATOM 643 C C . ALA A 1 86 ? -1.270 -5.908 8.882 1.00 88.62 86 ALA A C 1
ATOM 645 O O . ALA A 1 86 ? -2.181 -5.818 9.702 1.00 88.62 86 ALA A O 1
ATOM 646 N N . ALA A 1 87 ? -1.460 -5.697 7.579 1.00 90.00 87 ALA A N 1
ATOM 647 C CA . ALA A 1 87 ? -2.738 -5.294 7.002 1.00 90.00 87 ALA A CA 1
ATOM 648 C C . ALA A 1 87 ? -3.859 -6.299 7.315 1.00 90.00 87 ALA A C 1
ATOM 650 O O . ALA A 1 87 ? -4.902 -5.925 7.853 1.00 90.00 87 ALA A O 1
ATOM 651 N N . ALA A 1 88 ? -3.623 -7.594 7.084 1.00 88.94 88 ALA A N 1
ATOM 652 C CA . ALA A 1 88 ? -4.595 -8.642 7.390 1.00 88.94 88 ALA A CA 1
ATOM 653 C C . ALA A 1 88 ? -4.885 -8.759 8.897 1.00 88.94 88 ALA A C 1
ATOM 655 O O . ALA A 1 88 ? -6.032 -8.977 9.297 1.00 88.94 88 ALA A O 1
ATOM 656 N N . ALA A 1 89 ? -3.868 -8.575 9.745 1.00 88.31 89 ALA A N 1
ATOM 657 C CA . ALA A 1 89 ? -4.038 -8.571 11.193 1.00 88.31 89 ALA A CA 1
ATOM 658 C C . ALA A 1 89 ? -4.869 -7.368 11.675 1.00 88.31 89 ALA A C 1
ATOM 660 O O . ALA A 1 89 ? -5.733 -7.539 12.539 1.00 88.31 89 ALA A O 1
ATOM 661 N N . VAL A 1 90 ? -4.662 -6.179 11.093 1.00 88.50 90 VAL A N 1
ATOM 662 C CA . VAL A 1 90 ? -5.460 -4.973 11.370 1.00 88.50 90 VAL A CA 1
ATOM 663 C C . VAL A 1 90 ? -6.897 -5.138 10.885 1.00 88.50 90 VAL A C 1
ATOM 665 O O . VAL A 1 90 ? -7.811 -4.800 11.635 1.00 88.50 90 VAL A O 1
ATOM 668 N N . ALA A 1 91 ? -7.123 -5.708 9.698 1.00 90.44 91 ALA A N 1
ATOM 669 C CA . ALA A 1 91 ? -8.469 -5.979 9.185 1.00 90.44 91 ALA A CA 1
ATOM 670 C C . ALA A 1 91 ? -9.266 -6.860 10.162 1.00 90.44 91 ALA A C 1
ATOM 672 O O . ALA A 1 91 ? -10.358 -6.493 10.596 1.00 90.44 91 ALA A O 1
ATOM 673 N N . TRP A 1 92 ? -8.664 -7.975 10.592 1.00 88.50 92 TRP A N 1
ATOM 674 C CA . TRP A 1 92 ? -9.259 -8.894 11.564 1.00 88.50 92 TRP A CA 1
ATOM 675 C C . TRP A 1 92 ? -9.541 -8.241 12.917 1.00 88.50 92 TRP A C 1
ATOM 677 O O . TRP A 1 92 ? -10.562 -8.527 13.539 1.00 88.50 92 TRP A O 1
ATOM 687 N N . ARG A 1 93 ? -8.623 -7.406 13.412 1.00 88.44 93 ARG A N 1
ATOM 688 C CA . ARG A 1 93 ? -8.730 -6.812 14.752 1.00 88.44 93 ARG A CA 1
ATOM 689 C C . ARG A 1 93 ? -9.649 -5.601 14.821 1.00 88.44 93 ARG A C 1
ATOM 691 O O . ARG A 1 93 ? -10.280 -5.416 15.854 1.00 88.44 93 ARG A O 1
ATOM 698 N N . SER A 1 94 ? -9.714 -4.799 13.762 1.00 88.31 94 SER A N 1
ATOM 699 C CA . SER A 1 94 ? -10.525 -3.577 13.726 1.00 88.31 94 SER A CA 1
ATOM 700 C C . SER A 1 94 ? -11.964 -3.821 13.270 1.00 88.31 94 SER A C 1
ATOM 702 O O . SER A 1 94 ? -12.861 -3.169 13.792 1.00 88.31 94 SER A O 1
ATOM 704 N N . GLY A 1 95 ? -12.196 -4.758 12.340 1.00 84.12 95 GLY A N 1
ATOM 705 C CA . GLY A 1 95 ? -13.520 -5.012 11.752 1.00 84.12 95 GLY A CA 1
ATOM 706 C C . GLY A 1 95 ? -13.936 -6.485 11.693 1.00 84.12 95 GLY A C 1
ATOM 707 O O . GLY A 1 95 ? -14.912 -6.813 11.022 1.00 84.12 95 GLY A O 1
ATOM 708 N N . GLY A 1 96 ? -13.210 -7.384 12.363 1.00 89.12 96 GLY A N 1
ATOM 709 C CA . GLY A 1 96 ? -13.556 -8.804 12.438 1.00 89.12 96 GLY A CA 1
ATOM 710 C C . GLY A 1 96 ? -13.299 -9.592 11.148 1.00 89.12 96 GLY A C 1
ATOM 711 O O . GLY A 1 96 ? -12.553 -9.178 10.258 1.00 89.12 96 GLY A O 1
ATOM 712 N N . GLY A 1 97 ? -13.921 -10.771 11.055 1.00 89.12 97 GLY A N 1
ATOM 713 C CA . GLY A 1 97 ? -13.756 -11.678 9.914 1.00 89.12 97 GLY A CA 1
ATOM 714 C C . GLY A 1 97 ? -14.273 -11.104 8.592 1.00 89.12 97 GLY A C 1
ATOM 715 O O . GLY A 1 97 ? -13.722 -11.416 7.539 1.00 89.12 97 GLY A O 1
ATOM 716 N N . ASP A 1 98 ? -15.284 -10.235 8.627 1.00 91.75 98 ASP A N 1
ATOM 717 C CA . ASP A 1 98 ? -15.855 -9.617 7.424 1.00 91.75 98 ASP A CA 1
ATOM 718 C C . ASP A 1 98 ? -14.885 -8.630 6.787 1.00 91.75 98 ASP A C 1
ATOM 720 O O . ASP A 1 98 ? -14.605 -8.729 5.594 1.00 91.75 98 ASP A O 1
ATOM 724 N N . ALA A 1 99 ? -14.287 -7.741 7.585 1.00 90.12 99 ALA A N 1
ATOM 725 C CA . ALA A 1 99 ? -13.268 -6.819 7.093 1.00 90.12 99 ALA A CA 1
ATOM 726 C C . ALA A 1 99 ? -12.054 -7.567 6.520 1.00 90.12 99 ALA A C 1
ATOM 728 O O . ALA A 1 99 ? -11.521 -7.179 5.482 1.00 90.12 99 ALA A O 1
ATOM 729 N N . ALA A 1 100 ? -11.647 -8.675 7.147 1.00 89.12 100 ALA A N 1
ATOM 730 C CA . ALA A 1 100 ? -10.573 -9.514 6.628 1.00 89.12 100 ALA A CA 1
ATOM 731 C C . ALA A 1 100 ? -10.927 -10.184 5.293 1.00 89.12 100 ALA A C 1
ATOM 733 O O . ALA A 1 100 ? -10.100 -10.203 4.383 1.00 89.12 100 ALA A O 1
ATOM 734 N N . ARG A 1 101 ? -12.155 -10.701 5.153 1.00 91.50 101 ARG A N 1
ATOM 735 C CA . ARG A 1 101 ? -12.645 -11.267 3.887 1.00 91.50 101 ARG A CA 1
ATOM 736 C C . ARG A 1 101 ? -12.682 -10.217 2.784 1.00 91.50 101 ARG A C 1
ATOM 738 O O . ARG A 1 101 ? -12.209 -10.494 1.689 1.00 91.50 101 ARG A O 1
ATOM 745 N N . VAL A 1 102 ? -13.177 -9.016 3.080 1.00 92.12 102 VAL A N 1
ATOM 746 C CA . VAL A 1 102 ? -13.216 -7.907 2.116 1.00 92.12 102 VAL A CA 1
ATOM 747 C C . VAL A 1 102 ? -11.805 -7.479 1.717 1.00 92.12 102 VAL A C 1
ATOM 749 O O . VAL A 1 102 ? -11.541 -7.327 0.531 1.00 92.12 102 VAL A O 1
ATOM 752 N N . TYR A 1 103 ? -10.873 -7.368 2.666 1.00 91.31 103 TYR A N 1
ATOM 753 C CA . TYR A 1 103 ? -9.467 -7.084 2.367 1.00 91.31 103 TYR A CA 1
ATOM 754 C C . TYR A 1 103 ? -8.853 -8.131 1.421 1.00 91.31 103 TYR A C 1
ATOM 756 O O . TYR A 1 103 ? -8.255 -7.775 0.407 1.00 91.31 103 TYR A O 1
ATOM 764 N N . VAL A 1 104 ? -9.048 -9.425 1.704 1.00 91.06 104 VAL A N 1
ATOM 765 C CA . VAL A 1 104 ? -8.560 -10.512 0.836 1.00 91.06 104 VAL A CA 1
ATOM 766 C C . VAL A 1 104 ? -9.239 -10.486 -0.536 1.00 91.06 104 VAL A C 1
ATOM 768 O O . VAL A 1 104 ? -8.569 -10.693 -1.546 1.00 91.06 104 VAL A O 1
ATOM 771 N N . ALA A 1 105 ? -10.541 -10.203 -0.596 1.00 91.38 105 ALA A N 1
ATOM 772 C CA . ALA A 1 105 ? -11.271 -10.090 -1.854 1.00 91.38 105 ALA A CA 1
ATOM 773 C C . ALA A 1 105 ? -10.750 -8.928 -2.710 1.00 91.38 105 ALA A C 1
ATOM 775 O O . ALA A 1 105 ? -10.529 -9.114 -3.903 1.00 91.38 105 ALA A O 1
ATOM 776 N N . ILE A 1 106 ? -10.485 -7.762 -2.109 1.00 90.75 106 ILE A N 1
ATOM 777 C CA . ILE A 1 106 ? -9.895 -6.621 -2.818 1.00 90.75 106 ILE A CA 1
ATOM 778 C C . ILE A 1 106 ? -8.513 -6.993 -3.348 1.00 90.75 106 ILE A C 1
ATOM 780 O O . ILE A 1 106 ? -8.270 -6.790 -4.533 1.00 90.75 106 ILE A O 1
ATOM 784 N N . LEU A 1 107 ? -7.652 -7.618 -2.532 1.00 88.12 107 LEU A N 1
ATOM 785 C CA . LEU A 1 107 ? -6.351 -8.107 -3.000 1.00 88.12 107 LEU A CA 1
ATOM 786 C C . LEU A 1 107 ? -6.497 -9.065 -4.187 1.00 88.12 107 LEU A C 1
ATOM 788 O O . LEU A 1 107 ? -5.739 -8.964 -5.145 1.00 88.12 107 LEU A O 1
ATOM 792 N N . ALA A 1 108 ? -7.456 -9.990 -4.150 1.00 87.50 108 ALA A N 1
ATOM 793 C CA . ALA A 1 108 ? -7.691 -10.918 -5.252 1.00 87.50 108 ALA A CA 1
ATOM 794 C C . ALA A 1 108 ? -8.134 -10.184 -6.530 1.00 87.50 108 ALA A C 1
ATOM 796 O O . ALA A 1 108 ? -7.563 -10.422 -7.593 1.00 87.50 108 ALA A O 1
ATOM 797 N N . ILE A 1 109 ? -9.084 -9.249 -6.422 1.00 87.62 109 ILE A N 1
ATOM 798 C CA . ILE A 1 109 ? -9.552 -8.414 -7.543 1.00 87.62 109 ILE A CA 1
ATOM 799 C C . ILE A 1 109 ? -8.388 -7.622 -8.134 1.00 87.62 109 ILE A C 1
ATOM 801 O O . ILE A 1 109 ? -8.157 -7.649 -9.337 1.00 87.62 109 I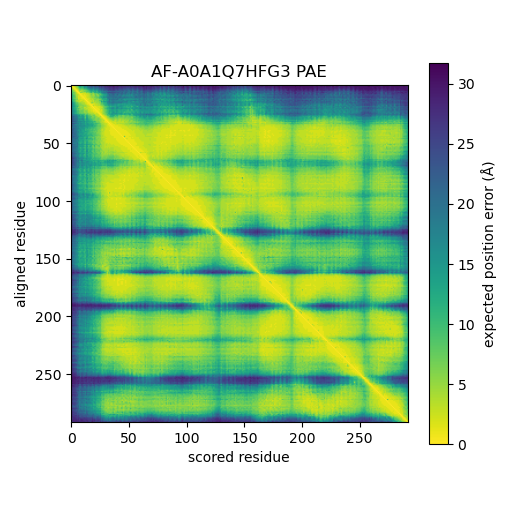LE A O 1
ATOM 805 N N . GLU A 1 110 ? -7.606 -6.975 -7.282 1.00 85.44 110 GLU A N 1
ATOM 806 C CA . GLU A 1 110 ? -6.391 -6.257 -7.636 1.00 85.44 110 GLU A CA 1
ATOM 807 C C . GLU A 1 110 ? -5.416 -7.130 -8.446 1.00 85.44 110 GLU A C 1
ATOM 809 O O . GLU A 1 110 ? -4.816 -6.667 -9.421 1.00 85.44 110 GLU A O 1
ATOM 814 N N . ARG A 1 111 ? -5.229 -8.399 -8.059 1.00 83.75 111 ARG A N 1
ATOM 815 C CA . ARG A 1 111 ? -4.360 -9.339 -8.785 1.00 83.75 111 ARG A CA 1
ATOM 816 C C . ARG A 1 111 ? -4.934 -9.719 -10.140 1.00 83.75 111 ARG A C 1
ATOM 818 O O . ARG A 1 111 ? -4.179 -9.744 -11.108 1.00 83.75 111 ARG A O 1
ATOM 825 N N . VAL A 1 112 ? -6.244 -9.938 -10.215 1.00 83.62 112 VAL A N 1
ATOM 826 C CA . VAL A 1 112 ? -6.947 -10.222 -11.471 1.00 83.62 112 VAL A CA 1
ATOM 827 C C . VAL A 1 112 ? -6.868 -9.031 -12.426 1.00 83.62 112 VAL A C 1
ATOM 829 O O . VAL A 1 112 ? -6.528 -9.214 -13.589 1.00 83.62 112 VAL A O 1
ATOM 832 N N . LEU A 1 113 ? -7.073 -7.804 -11.940 1.00 81.50 113 LEU A N 1
ATOM 833 C CA . LEU A 1 113 ? -6.936 -6.581 -12.741 1.00 81.50 113 LEU A CA 1
ATOM 834 C C . LEU A 1 113 ? -5.497 -6.347 -13.228 1.00 81.50 113 LEU A C 1
ATOM 836 O O . LEU A 1 113 ? -5.290 -5.739 -14.273 1.00 81.50 113 LEU A O 1
ATOM 840 N N . GLY A 1 114 ? -4.496 -6.852 -12.503 1.00 73.88 114 GLY A N 1
ATOM 841 C CA . GLY A 1 114 ? -3.091 -6.792 -12.912 1.00 73.88 114 GLY A CA 1
ATOM 842 C C . GLY A 1 114 ? -2.670 -7.857 -13.935 1.00 73.88 114 GLY A C 1
ATOM 843 O O . GLY A 1 114 ? -1.630 -7.695 -14.577 1.00 73.88 114 GLY A O 1
ATOM 844 N N . LEU A 1 115 ? -3.446 -8.936 -14.114 1.00 77.12 115 LEU A N 1
ATOM 845 C CA . LEU A 1 115 ? -3.106 -10.030 -15.035 1.00 77.12 115 LEU A CA 1
ATOM 846 C C . LEU A 1 115 ? -2.991 -9.586 -16.502 1.00 77.12 115 LEU A C 1
ATOM 848 O O . LEU A 1 115 ? -2.000 -9.956 -17.127 1.00 77.12 115 LEU A O 1
ATOM 852 N N . PRO A 1 116 ? -3.915 -8.785 -17.074 1.00 74.75 116 PRO A N 1
ATOM 853 C CA . PRO A 1 116 ? -3.806 -8.348 -18.466 1.00 74.75 116 PRO A CA 1
ATOM 854 C C . PRO A 1 116 ? -2.505 -7.593 -18.749 1.00 74.75 116 PRO A C 1
ATOM 856 O O . PRO A 1 116 ? -1.856 -7.825 -19.768 1.00 74.75 116 PRO A O 1
ATOM 859 N N . ALA A 1 117 ? -2.097 -6.717 -17.828 1.00 70.00 117 ALA A N 1
ATOM 860 C CA . ALA A 1 117 ? -0.840 -5.988 -17.927 1.00 70.00 117 ALA A CA 1
ATOM 861 C C . ALA A 1 117 ? 0.363 -6.948 -17.890 1.00 70.00 117 ALA A C 1
ATOM 863 O O . ALA A 1 117 ? 1.272 -6.836 -18.711 1.00 7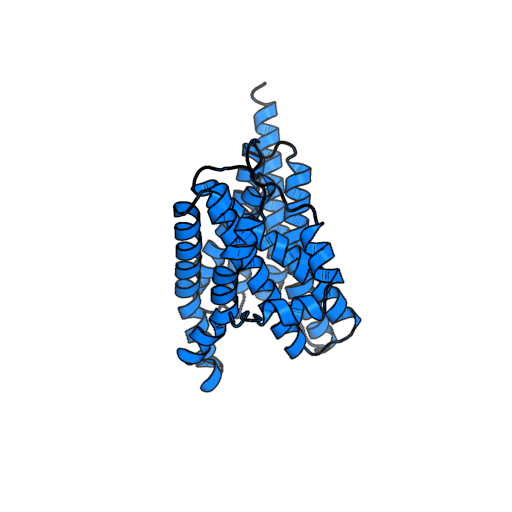0.00 117 ALA A O 1
ATOM 864 N N . LEU A 1 118 ? 0.353 -7.929 -16.983 1.00 73.00 118 LEU A N 1
ATOM 865 C CA . LEU A 1 118 ? 1.407 -8.941 -16.897 1.00 73.00 118 LEU A CA 1
ATOM 866 C C . LEU A 1 118 ? 1.501 -9.796 -18.172 1.00 73.00 118 LEU A C 1
ATOM 868 O O . LEU A 1 118 ? 2.593 -9.979 -18.702 1.00 73.00 118 LEU A O 1
ATOM 872 N N . LEU A 1 119 ? 0.369 -10.286 -18.685 1.00 74.25 119 LEU A N 1
ATOM 873 C CA . LEU A 1 119 ? 0.315 -11.126 -19.886 1.00 74.25 119 LEU A CA 1
ATOM 874 C C . LEU A 1 119 ? 0.843 -10.387 -21.120 1.00 74.25 119 LEU A C 1
ATOM 876 O O . LEU A 1 119 ? 1.607 -10.954 -21.899 1.00 74.25 119 LEU A O 1
ATOM 880 N N . ARG A 1 120 ? 0.497 -9.103 -21.271 1.00 71.06 120 ARG A N 1
ATOM 881 C CA . ARG A 1 120 ? 1.013 -8.256 -22.356 1.00 71.06 120 ARG A CA 1
ATOM 882 C C . ARG A 1 120 ? 2.525 -8.053 -22.258 1.00 71.06 120 ARG A C 1
ATOM 884 O O . ARG A 1 120 ? 3.212 -8.184 -23.263 1.00 71.06 120 ARG A O 1
ATOM 891 N N . PHE A 1 121 ? 3.060 -7.796 -21.065 1.00 71.31 121 PHE A N 1
ATOM 892 C CA . PHE A 1 121 ? 4.512 -7.691 -20.864 1.00 71.31 121 PHE A CA 1
ATOM 893 C C . PHE A 1 121 ? 5.240 -8.987 -21.207 1.00 71.31 121 PHE A C 1
ATOM 895 O O . PHE A 1 121 ? 6.262 -8.985 -21.888 1.00 71.31 121 PHE A O 1
ATOM 902 N N . CYS A 1 122 ? 4.671 -10.107 -20.782 1.00 74.38 122 CYS A N 1
ATOM 903 C CA . CYS A 1 122 ? 5.189 -11.429 -21.082 1.00 74.38 122 CYS A CA 1
ATOM 904 C C . CYS A 1 122 ? 5.214 -11.745 -22.583 1.00 74.38 122 CYS A C 1
ATOM 906 O O . CYS A 1 122 ? 6.163 -12.374 -23.048 1.00 74.38 122 CYS A O 1
ATOM 908 N N . ALA A 1 123 ? 4.237 -11.251 -23.349 1.00 70.00 123 ALA A N 1
ATOM 909 C CA . ALA A 1 123 ? 4.240 -11.367 -24.806 1.00 70.00 123 ALA A CA 1
ATOM 910 C C . ALA A 1 123 ? 5.396 -10.587 -25.468 1.00 70.00 123 ALA A C 1
ATOM 912 O O . ALA A 1 123 ? 5.910 -11.024 -26.496 1.00 70.00 123 ALA A O 1
ATOM 913 N N . VAL A 1 124 ? 5.825 -9.467 -24.871 1.00 68.69 124 VAL A N 1
ATOM 914 C CA . VAL A 1 124 ? 6.920 -8.621 -25.383 1.00 68.69 124 VAL A CA 1
ATOM 915 C C . VAL A 1 124 ? 8.298 -9.180 -25.021 1.00 68.69 124 VAL A C 1
ATOM 917 O O . VAL A 1 124 ? 9.197 -9.185 -25.854 1.00 68.69 124 VAL A O 1
ATOM 920 N N . VAL A 1 125 ? 8.482 -9.654 -23.785 1.00 65.31 125 VAL A N 1
ATOM 921 C CA . VAL A 1 125 ? 9.806 -10.033 -23.251 1.00 65.31 125 VAL A CA 1
ATOM 922 C C . VAL A 1 125 ? 10.196 -11.486 -23.582 1.00 65.31 125 VAL A C 1
ATOM 924 O O . VAL A 1 125 ? 11.353 -11.851 -23.399 1.00 65.31 125 VAL A O 1
ATOM 927 N N . GLN A 1 126 ? 9.269 -12.305 -24.108 1.00 57.59 126 GLN A N 1
ATOM 928 C CA . GLN A 1 126 ? 9.530 -13.667 -24.627 1.00 57.59 126 GLN A CA 1
ATOM 929 C C . GLN A 1 126 ? 10.335 -14.564 -23.654 1.00 57.59 126 GLN A C 1
ATOM 931 O O . GLN A 1 126 ? 11.152 -15.381 -24.066 1.00 57.59 126 GLN A O 1
ATOM 936 N N . GLN A 1 127 ? 10.127 -14.423 -22.338 1.00 55.56 127 GLN A N 1
ATOM 937 C CA . GLN A 1 127 ? 10.749 -15.295 -21.334 1.00 55.56 127 GLN A CA 1
ATOM 938 C C . GLN A 1 127 ? 9.775 -16.387 -20.876 1.00 55.56 127 GLN A C 1
ATOM 940 O O . GLN A 1 127 ? 8.895 -16.137 -20.052 1.00 55.56 127 GLN A O 1
ATOM 945 N N . GLU A 1 128 ? 9.966 -17.614 -21.369 1.00 49.91 128 GLU A N 1
ATOM 946 C CA . GLU A 1 128 ? 9.057 -18.752 -21.143 1.00 49.91 128 GLU A CA 1
ATOM 947 C C . GLU A 1 128 ? 8.909 -19.151 -19.665 1.00 49.91 128 GLU A C 1
ATOM 949 O O . GLU A 1 128 ? 7.800 -19.417 -19.201 1.00 49.91 128 GLU A O 1
ATOM 954 N N . PHE A 1 129 ? 9.991 -19.131 -18.880 1.00 51.03 129 PHE A N 1
ATOM 955 C CA . PHE A 1 129 ? 9.949 -19.603 -17.488 1.00 51.03 129 PHE A CA 1
ATOM 956 C C . PHE A 1 129 ? 9.347 -18.592 -16.498 1.00 51.03 129 PHE A C 1
ATOM 958 O O . PHE A 1 129 ? 8.786 -18.990 -15.478 1.00 51.03 129 PHE A O 1
ATOM 965 N N . SER A 1 130 ? 9.422 -17.292 -16.793 1.00 58.22 130 SER A N 1
ATOM 966 C CA . SER A 1 130 ? 8.983 -16.213 -15.889 1.00 58.22 130 SER A CA 1
ATOM 967 C C . SER A 1 130 ? 7.496 -15.865 -16.037 1.00 58.22 130 SER A C 1
ATOM 969 O O . SER A 1 130 ? 6.919 -15.216 -15.165 1.00 58.22 130 SER A O 1
ATOM 971 N N . CYS A 1 131 ? 6.885 -16.286 -17.145 1.00 68.75 131 CYS A N 1
ATOM 972 C CA . CYS A 1 131 ? 5.567 -15.838 -17.594 1.00 68.75 131 CYS A CA 1
ATOM 973 C C . CYS A 1 131 ? 4.483 -16.923 -17.562 1.00 68.75 131 CYS A C 1
ATOM 975 O O . CYS A 1 131 ? 3.339 -16.669 -17.939 1.00 68.75 131 CYS A O 1
ATOM 977 N N . GLY A 1 132 ? 4.820 -18.125 -17.090 1.00 70.12 132 GLY A N 1
ATOM 978 C CA . GLY A 1 132 ? 3.861 -19.209 -16.912 1.00 70.12 132 GLY A CA 1
ATOM 979 C C . GLY A 1 132 ? 2.924 -19.006 -15.708 1.00 70.12 132 GLY A C 1
ATOM 980 O O . GLY A 1 132 ? 3.274 -18.319 -14.742 1.00 70.12 132 GLY A O 1
ATOM 981 N N . PRO A 1 133 ? 1.751 -19.667 -15.695 1.00 73.56 133 PRO A N 1
ATOM 982 C CA . PRO A 1 133 ? 0.799 -19.592 -14.582 1.00 73.56 133 PRO A CA 1
ATOM 983 C C . PRO A 1 133 ? 1.407 -20.089 -13.263 1.00 73.56 133 PRO A C 1
ATOM 985 O O . PRO A 1 133 ? 1.131 -19.535 -12.202 1.00 73.56 133 PRO A O 1
ATOM 988 N N . LEU A 1 134 ? 2.293 -21.088 -13.326 1.00 77.38 134 LEU A N 1
ATOM 989 C CA . LEU A 1 134 ? 3.015 -21.587 -12.158 1.00 77.38 134 LEU A CA 1
ATOM 990 C C . LEU A 1 134 ? 3.959 -20.524 -11.578 1.00 77.38 134 LEU A C 1
ATOM 992 O O . LEU A 1 134 ? 3.967 -20.319 -10.369 1.00 77.38 134 LEU A O 1
ATOM 996 N N . ALA A 1 135 ? 4.706 -19.811 -12.425 1.00 74.19 135 ALA A N 1
ATOM 997 C CA . ALA A 1 135 ? 5.587 -18.728 -11.991 1.00 74.19 135 ALA A CA 1
ATOM 998 C C . ALA A 1 135 ? 4.793 -17.571 -11.365 1.00 74.19 135 ALA A C 1
ATOM 1000 O O . ALA A 1 135 ? 5.218 -17.007 -10.357 1.00 74.19 135 ALA A O 1
ATOM 1001 N N . TYR A 1 136 ? 3.603 -17.273 -11.898 1.00 76.25 136 TYR A N 1
ATOM 1002 C CA . TYR A 1 136 ? 2.689 -16.300 -11.304 1.00 76.25 136 TYR A CA 1
ATOM 1003 C C . TYR A 1 136 ? 2.224 -16.721 -9.905 1.00 76.25 136 TYR A C 1
ATOM 1005 O O . TYR A 1 136 ? 2.346 -15.941 -8.963 1.00 76.25 136 TYR A O 1
ATOM 1013 N N . VAL A 1 137 ? 1.744 -17.961 -9.745 1.00 80.44 137 VAL A N 1
ATOM 1014 C CA . VAL A 1 137 ? 1.290 -18.489 -8.446 1.00 80.44 137 VAL A CA 1
ATOM 1015 C C . VAL A 1 137 ? 2.437 -18.537 -7.441 1.00 80.44 137 VAL A C 1
ATOM 1017 O O . VAL A 1 137 ? 2.276 -18.087 -6.307 1.00 80.44 137 VAL A O 1
ATOM 1020 N N . LEU A 1 138 ? 3.611 -19.012 -7.860 1.00 77.19 138 LEU A N 1
ATOM 1021 C CA . LEU A 1 138 ? 4.811 -18.991 -7.028 1.00 77.19 138 LEU A CA 1
ATOM 1022 C C . LEU A 1 138 ? 5.186 -17.557 -6.650 1.00 77.19 138 LEU A C 1
ATOM 1024 O O . LEU A 1 138 ? 5.537 -17.318 -5.504 1.00 77.19 138 LEU A O 1
ATOM 1028 N N . GLY A 1 139 ? 5.018 -16.581 -7.544 1.00 74.88 139 GLY A N 1
ATOM 1029 C CA . GLY A 1 139 ? 5.214 -15.157 -7.265 1.00 74.88 139 GLY A CA 1
ATOM 1030 C C . GLY A 1 139 ? 4.253 -14.557 -6.226 1.00 74.88 139 GLY A C 1
ATOM 1031 O O . GLY A 1 139 ? 4.542 -13.490 -5.683 1.00 74.88 139 GLY A O 1
ATOM 1032 N N . LEU A 1 140 ? 3.142 -15.229 -5.898 1.00 82.19 140 LEU A N 1
ATOM 1033 C CA . LEU A 1 140 ? 2.201 -14.810 -4.849 1.00 82.19 140 LEU A CA 1
ATOM 1034 C C . LEU A 1 140 ? 2.601 -15.284 -3.444 1.00 82.19 140 LEU A C 1
ATOM 1036 O O . LEU A 1 140 ? 1.934 -14.922 -2.470 1.00 82.19 140 LEU A O 1
ATOM 1040 N N . TRP A 1 141 ? 3.698 -16.036 -3.309 1.00 84.62 141 TRP A N 1
ATOM 1041 C CA . TRP A 1 141 ? 4.184 -16.546 -2.025 1.00 84.62 141 TRP A CA 1
ATOM 1042 C C . TRP A 1 141 ? 4.264 -15.503 -0.889 1.00 84.62 141 TRP A C 1
ATOM 1044 O O . TRP A 1 141 ? 3.862 -15.851 0.224 1.00 84.62 141 TRP A O 1
ATOM 1054 N N . PRO A 1 142 ? 4.683 -14.233 -1.097 1.00 82.00 142 PRO A N 1
ATOM 1055 C CA . PRO A 1 142 ? 4.789 -13.281 0.004 1.00 82.00 142 PRO A CA 1
ATOM 1056 C C . PRO A 1 142 ? 3.411 -12.877 0.530 1.00 82.00 142 PRO A C 1
ATOM 1058 O O . PRO A 1 142 ? 3.255 -12.666 1.727 1.00 82.00 142 PRO A O 1
ATOM 1061 N N . LEU A 1 143 ? 2.394 -12.822 -0.340 1.00 83.00 143 LEU A N 1
ATOM 1062 C CA . LEU A 1 143 ? 1.016 -12.535 0.063 1.00 83.00 143 LEU A CA 1
ATOM 1063 C C . LEU A 1 143 ? 0.415 -13.711 0.824 1.00 83.00 143 LEU A C 1
ATOM 1065 O O . LEU A 1 143 ? -0.198 -13.512 1.869 1.00 83.00 143 LEU A O 1
ATOM 1069 N N . LEU A 1 144 ? 0.604 -14.933 0.323 1.00 85.62 144 LEU A N 1
ATOM 1070 C CA . LEU A 1 144 ? 0.073 -16.139 0.958 1.00 85.62 144 LEU A CA 1
ATOM 1071 C C . LEU A 1 144 ? 0.702 -16.362 2.338 1.00 85.62 144 LEU A C 1
ATOM 1073 O O . LEU A 1 144 ? -0.015 -16.578 3.318 1.00 85.62 144 LEU A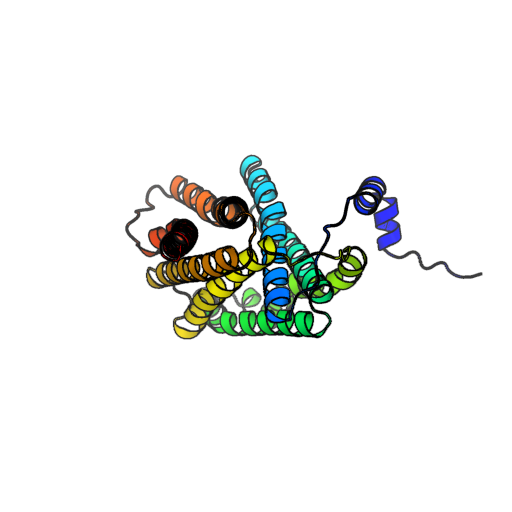 O 1
ATOM 1077 N N . LEU A 1 145 ? 2.029 -16.236 2.442 1.00 84.00 145 LEU A N 1
ATOM 1078 C CA . LEU A 1 145 ? 2.720 -16.316 3.727 1.00 84.00 145 LEU A CA 1
ATOM 1079 C C . LEU A 1 145 ? 2.383 -15.132 4.633 1.00 84.00 145 LEU A C 1
ATOM 1081 O O . LEU A 1 145 ? 2.209 -15.336 5.831 1.00 84.00 145 LEU A O 1
ATOM 1085 N N . GLY A 1 146 ? 2.231 -13.922 4.090 1.00 82.56 146 GLY A N 1
ATOM 1086 C CA . GLY A 1 146 ? 1.788 -12.754 4.852 1.00 82.56 146 GLY A CA 1
ATOM 1087 C C . GLY A 1 146 ? 0.409 -12.973 5.480 1.00 82.56 146 GLY A C 1
ATOM 1088 O O . GLY A 1 146 ? 0.221 -12.765 6.680 1.00 82.56 146 GLY A O 1
ATOM 1089 N N . LEU A 1 147 ? -0.548 -13.501 4.711 1.00 85.12 147 LEU A N 1
ATOM 1090 C CA . LEU A 1 147 ? -1.868 -13.883 5.219 1.00 85.12 147 LEU A CA 1
ATOM 1091 C C . LEU A 1 147 ? -1.775 -14.962 6.306 1.00 85.12 147 LEU A C 1
ATOM 1093 O O . LEU A 1 147 ? -2.449 -14.840 7.330 1.00 85.12 147 LEU A O 1
ATOM 1097 N N . ALA A 1 148 ? -0.915 -15.970 6.150 1.00 84.69 148 ALA A N 1
ATOM 1098 C CA . ALA A 1 148 ? -0.695 -16.981 7.186 1.00 84.69 148 ALA A CA 1
ATOM 1099 C C . ALA A 1 148 ? -0.084 -16.377 8.470 1.00 84.69 148 ALA A C 1
ATOM 1101 O O . ALA A 1 148 ? -0.548 -16.645 9.582 1.00 84.69 148 ALA A O 1
ATOM 1102 N N . LEU A 1 149 ? 0.905 -15.492 8.322 1.00 83.38 149 LEU A N 1
ATOM 1103 C CA . LEU A 1 149 ? 1.574 -14.776 9.414 1.00 83.38 149 LEU A CA 1
ATOM 1104 C C . LEU A 1 149 ? 0.669 -13.768 10.127 1.00 83.38 149 LEU A C 1
ATOM 1106 O O . LEU A 1 149 ? 0.948 -13.387 11.265 1.00 83.38 149 LEU A O 1
ATOM 1110 N N . SER A 1 150 ? -0.459 -13.386 9.530 1.00 82.06 150 SER A N 1
ATOM 1111 C CA . SER A 1 150 ? -1.447 -12.541 10.200 1.00 82.06 150 SER A CA 1
ATOM 1112 C C . SER A 1 150 ? -2.044 -13.201 11.454 1.00 82.06 150 SER A C 1
ATOM 1114 O O . SER A 1 150 ? -2.454 -12.505 12.382 1.00 82.06 150 SER A O 1
ATOM 1116 N N . VAL A 1 151 ? -2.058 -14.540 11.538 1.00 82.56 151 VAL A N 1
ATOM 1117 C CA . VAL A 1 151 ? -2.638 -15.301 12.660 1.00 82.56 151 VAL A CA 1
ATOM 1118 C C . VAL A 1 151 ? -1.882 -15.109 13.985 1.00 82.56 151 VAL A C 1
ATOM 1120 O O . VAL A 1 151 ? -2.540 -14.873 15.005 1.00 82.56 151 VAL A O 1
ATOM 1123 N N . PRO A 1 152 ? -0.541 -15.206 14.041 1.00 78.38 152 PRO A N 1
ATOM 1124 C CA . PRO A 1 152 ? 0.206 -14.845 15.243 1.00 78.38 152 PRO A CA 1
ATOM 1125 C C . PRO A 1 152 ? 0.239 -13.328 15.474 1.00 78.38 152 PRO A C 1
ATOM 1127 O O . PRO A 1 152 ? 0.063 -12.896 16.614 1.00 78.38 152 PRO A O 1
ATOM 1130 N N . VAL A 1 153 ? 0.380 -12.511 14.419 1.00 78.00 153 VAL A N 1
ATOM 1131 C CA . VAL A 1 153 ? 0.456 -11.040 14.542 1.00 78.00 153 VAL A CA 1
ATOM 1132 C C . VAL A 1 153 ? -0.830 -10.471 15.133 1.00 78.00 153 VAL A C 1
ATOM 1134 O O . VAL A 1 153 ? -0.780 -9.690 16.085 1.00 78.00 153 VAL A O 1
ATOM 1137 N N . ARG A 1 154 ? -2.001 -10.928 14.669 1.00 77.50 154 ARG A N 1
ATOM 1138 C CA . ARG A 1 154 ? -3.278 -10.472 15.227 1.00 77.50 154 ARG A CA 1
ATOM 1139 C C . ARG A 1 154 ? -3.343 -10.743 16.718 1.00 77.50 154 ARG A C 1
ATOM 1141 O O . ARG A 1 154 ? -3.802 -9.873 17.439 1.00 77.50 154 ARG A O 1
ATOM 1148 N N . ARG A 1 155 ? -2.855 -11.883 17.223 1.00 77.94 155 ARG A N 1
ATOM 1149 C CA . ARG A 1 155 ? -2.924 -12.213 18.661 1.00 77.94 155 ARG A CA 1
ATOM 1150 C C . ARG A 1 155 ? -2.166 -11.207 19.533 1.00 77.94 155 ARG A C 1
ATOM 1152 O O . ARG A 1 155 ? -2.567 -11.007 20.672 1.00 77.94 155 ARG A O 1
ATOM 1159 N N . ARG A 1 156 ? -1.152 -10.538 18.981 1.00 77.06 156 ARG A N 1
ATOM 1160 C CA . ARG A 1 156 ? -0.306 -9.560 19.680 1.00 77.06 156 ARG A CA 1
ATOM 1161 C C . ARG A 1 156 ? -0.839 -8.124 19.642 1.00 77.06 156 ARG A C 1
ATOM 1163 O O . ARG A 1 156 ? -0.508 -7.337 20.522 1.00 77.06 156 ARG A O 1
ATOM 1170 N N . LEU A 1 157 ? -1.675 -7.783 18.659 1.00 77.31 157 LEU A N 1
ATOM 1171 C CA . LEU A 1 157 ? -2.285 -6.453 18.555 1.00 77.31 157 LEU A CA 1
ATOM 1172 C C . LEU A 1 157 ? -3.239 -6.188 19.726 1.00 77.31 157 LEU A C 1
ATOM 1174 O O . LEU A 1 157 ? -4.110 -7.011 20.032 1.00 77.31 157 LEU A O 1
ATOM 1178 N N . ARG A 1 158 ? -3.084 -5.021 20.359 1.00 77.62 158 ARG A N 1
ATOM 1179 C CA . ARG A 1 158 ? -3.924 -4.585 21.479 1.00 77.62 158 ARG A CA 1
ATOM 1180 C C . ARG A 1 158 ? -5.127 -3.824 20.934 1.00 77.62 158 ARG A C 1
ATOM 1182 O O . ARG A 1 158 ? -4.967 -2.878 20.170 1.00 77.62 158 ARG A O 1
ATOM 1189 N N . ILE A 1 159 ? -6.324 -4.229 21.345 1.00 76.75 159 ILE A N 1
ATOM 1190 C CA . ILE A 1 159 ? -7.542 -3.458 21.087 1.00 76.75 159 ILE A CA 1
ATOM 1191 C C . ILE A 1 159 ? -7.690 -2.467 22.237 1.00 76.75 159 ILE A C 1
ATOM 1193 O O . ILE A 1 159 ? -7.635 -2.870 23.399 1.00 76.75 159 ILE A O 1
ATOM 1197 N N . VAL A 1 160 ? -7.841 -1.185 21.918 1.00 77.38 160 VAL A N 1
ATOM 1198 C CA . VAL A 1 160 ? -8.035 -0.126 22.915 1.00 77.38 160 VAL A CA 1
ATOM 1199 C C . VAL A 1 160 ? -9.372 0.555 22.663 1.00 77.38 160 VAL A C 1
ATOM 1201 O O . VAL A 1 160 ? -9.760 0.765 21.514 1.00 77.38 160 VAL A O 1
ATOM 1204 N N . ALA A 1 161 ? -10.077 0.880 23.748 1.00 60.56 161 ALA A N 1
ATOM 1205 C CA . ALA A 1 161 ? -11.269 1.710 23.697 1.00 60.56 161 ALA A CA 1
ATOM 1206 C C . ALA A 1 161 ? -10.856 3.133 23.300 1.00 60.56 161 ALA A C 1
ATOM 1208 O O . ALA A 1 161 ? -10.148 3.817 24.036 1.00 60.56 161 ALA A O 1
ATOM 1209 N N . GLY A 1 162 ? -11.247 3.548 22.104 1.00 63.84 162 GLY A N 1
ATOM 1210 C CA . GLY A 1 162 ? -10.922 4.849 21.547 1.00 63.84 162 GLY A CA 1
ATOM 1211 C C . GLY A 1 162 ? -11.587 5.018 20.192 1.00 63.84 162 GLY A C 1
ATOM 1212 O O . GLY A 1 162 ? -11.961 4.037 19.548 1.00 63.84 162 GLY A O 1
ATOM 1213 N N . ASP A 1 163 ? -11.736 6.266 19.767 1.00 59.81 163 ASP A N 1
ATOM 1214 C CA . ASP A 1 163 ? -12.373 6.573 18.497 1.00 59.81 163 ASP A CA 1
ATOM 1215 C C . ASP A 1 163 ? -11.360 6.548 17.349 1.00 59.81 163 ASP A C 1
ATOM 1217 O O . ASP A 1 163 ? -10.575 7.479 17.164 1.00 59.81 163 ASP A O 1
ATOM 1221 N N . ARG A 1 164 ? -11.493 5.505 16.518 1.00 72.44 164 ARG A N 1
ATOM 1222 C CA . ARG A 1 164 ? -11.035 5.435 15.116 1.00 72.44 164 ARG A CA 1
ATOM 1223 C C . ARG A 1 164 ? -9.516 5.384 14.922 1.00 72.44 164 ARG A C 1
ATOM 1225 O O . ARG A 1 164 ? -8.721 5.648 15.818 1.00 72.44 164 ARG A O 1
ATOM 1232 N N . ASN A 1 165 ? -9.101 5.047 13.699 1.00 85.81 165 ASN A N 1
ATOM 1233 C CA . ASN A 1 165 ? -7.690 5.000 13.311 1.00 85.81 165 ASN A CA 1
ATOM 1234 C C . ASN A 1 165 ? -7.433 5.985 12.156 1.00 85.81 165 ASN A C 1
ATOM 1236 O O . ASN A 1 165 ? -7.114 5.552 11.049 1.00 85.81 165 ASN A O 1
ATOM 1240 N N . PRO A 1 166 ? -7.555 7.311 12.367 1.00 86.19 166 PRO A N 1
ATOM 1241 C CA . PRO A 1 166 ? -7.607 8.291 11.277 1.00 86.19 166 PRO A CA 1
ATOM 1242 C C . PRO A 1 166 ? -6.351 8.306 10.397 1.00 86.19 166 PRO A C 1
ATOM 1244 O O . PRO A 1 166 ? -6.442 8.567 9.202 1.00 86.19 166 PRO A O 1
ATOM 1247 N N . LEU A 1 167 ? -5.182 7.994 10.966 1.00 89.31 167 LEU A N 1
ATOM 1248 C CA . LEU A 1 167 ? -3.936 7.873 10.209 1.00 89.31 167 LEU A CA 1
ATOM 1249 C C . LEU A 1 167 ? -3.961 6.674 9.251 1.00 89.31 167 LEU A C 1
ATOM 1251 O O . LEU A 1 167 ? -3.633 6.819 8.076 1.00 89.31 167 LEU A O 1
ATOM 1255 N N . LEU A 1 168 ? -4.370 5.505 9.749 1.00 91.06 168 LEU A N 1
ATOM 1256 C CA . LEU A 1 168 ? -4.449 4.283 8.950 1.00 91.06 168 LEU A CA 1
ATOM 1257 C C . LEU A 1 168 ? -5.566 4.389 7.905 1.00 91.06 168 LEU A C 1
ATOM 1259 O O . LEU A 1 168 ? -5.373 4.017 6.756 1.00 91.06 168 LEU A O 1
ATOM 1263 N N . GLU A 1 169 ? -6.714 4.949 8.282 1.00 92.81 169 GLU A N 1
ATOM 1264 C CA . GLU A 1 169 ? -7.844 5.161 7.377 1.00 92.81 169 GLU A CA 1
ATOM 1265 C C . GLU A 1 169 ? -7.472 6.095 6.214 1.00 92.81 169 GLU A C 1
ATOM 1267 O O . GLU A 1 169 ? -7.773 5.787 5.064 1.00 92.81 169 GLU A O 1
ATOM 1272 N N . ALA A 1 170 ? -6.773 7.201 6.490 1.00 90.94 170 ALA A N 1
ATOM 1273 C CA . ALA A 1 170 ? -6.306 8.127 5.459 1.00 90.94 170 ALA A CA 1
ATOM 1274 C C . ALA A 1 170 ? -5.244 7.499 4.541 1.00 90.94 170 ALA A C 1
ATOM 1276 O O . ALA A 1 170 ? -5.332 7.614 3.319 1.00 90.94 170 ALA A O 1
ATOM 1277 N N . GLY A 1 171 ? -4.268 6.789 5.120 1.00 90.19 171 GLY A N 1
ATOM 1278 C CA . GLY A 1 171 ? -3.241 6.086 4.350 1.00 90.19 171 GLY A CA 1
ATOM 1279 C C . GLY A 1 171 ? -3.834 5.012 3.436 1.00 90.19 171 GLY A C 1
ATOM 1280 O O . GLY A 1 171 ? -3.488 4.937 2.260 1.00 90.19 171 GLY A O 1
ATOM 1281 N N . GLY A 1 172 ? -4.783 4.219 3.934 1.00 91.44 172 GLY A N 1
ATOM 1282 C CA . GLY A 1 172 ? -5.445 3.209 3.113 1.00 91.44 172 GLY A CA 1
ATOM 1283 C C . GLY A 1 172 ? -6.376 3.787 2.060 1.00 91.44 172 GLY A C 1
ATOM 1284 O O . GLY A 1 172 ? -6.476 3.221 0.977 1.00 91.44 172 GLY A O 1
ATOM 1285 N N . ALA A 1 173 ? -7.011 4.928 2.337 1.00 93.44 173 ALA A N 1
ATOM 1286 C CA . ALA A 1 173 ? -7.792 5.660 1.346 1.00 93.44 173 ALA A CA 1
ATOM 1287 C C . ALA A 1 173 ? -6.934 6.118 0.165 1.00 93.44 173 ALA A C 1
ATOM 1289 O O . ALA A 1 173 ? -7.350 5.961 -0.982 1.00 93.44 173 ALA A O 1
ATOM 1290 N N . PHE A 1 174 ? -5.728 6.621 0.446 1.00 92.19 174 PHE A N 1
ATOM 1291 C CA . PHE A 1 174 ? -4.760 6.957 -0.592 1.00 92.19 174 PHE A CA 1
ATOM 1292 C C . PHE A 1 174 ? -4.405 5.727 -1.436 1.00 92.19 174 PHE A C 1
ATOM 1294 O O . PHE A 1 174 ? -4.531 5.773 -2.657 1.00 92.19 174 PHE A O 1
ATOM 1301 N N . VAL A 1 175 ? -4.004 4.626 -0.786 1.00 91.25 175 VAL A N 1
ATOM 1302 C CA . VAL A 1 175 ? -3.574 3.396 -1.473 1.00 91.25 175 VAL A CA 1
ATOM 1303 C C . VAL A 1 175 ? -4.683 2.832 -2.346 1.00 91.25 175 VAL A C 1
ATOM 1305 O O . VAL A 1 175 ? -4.452 2.608 -3.528 1.00 91.25 175 VAL A O 1
ATOM 1308 N N . LEU A 1 176 ? -5.884 2.647 -1.797 1.00 91.19 176 LEU A N 1
ATOM 1309 C CA . LEU A 1 176 ? -6.996 2.049 -2.530 1.00 91.19 176 LEU A CA 1
ATOM 1310 C C . LEU A 1 176 ? -7.417 2.884 -3.736 1.00 91.19 176 LEU A C 1
ATOM 1312 O O . LEU A 1 176 ? -7.617 2.332 -4.812 1.00 91.19 176 LEU A O 1
ATOM 1316 N N . ALA A 1 177 ? -7.546 4.203 -3.579 1.00 91.81 177 ALA A N 1
ATOM 1317 C CA . ALA A 1 177 ? -7.951 5.062 -4.687 1.00 91.81 177 ALA A CA 1
ATOM 1318 C C . ALA A 1 177 ? -6.857 5.159 -5.762 1.00 91.81 177 ALA A C 1
ATOM 1320 O O . ALA A 1 177 ? -7.169 5.098 -6.951 1.00 91.81 177 ALA A O 1
ATOM 1321 N N . ASN A 1 178 ? -5.585 5.232 -5.361 1.00 88.62 178 ASN A N 1
ATOM 1322 C CA . ASN A 1 178 ? -4.468 5.194 -6.299 1.00 88.62 178 ASN A CA 1
ATOM 1323 C C . ASN A 1 178 ? -4.434 3.877 -7.083 1.00 88.62 178 ASN A C 1
ATOM 1325 O O . ASN A 1 178 ? -4.379 3.882 -8.312 1.00 88.62 178 ASN A O 1
ATOM 1329 N N . ASP A 1 179 ? -4.499 2.748 -6.380 1.00 86.50 179 ASP A N 1
ATOM 1330 C CA . ASP A 1 179 ? -4.360 1.427 -6.985 1.00 86.50 179 ASP A CA 1
ATOM 1331 C C . ASP A 1 179 ? -5.575 1.061 -7.849 1.00 86.50 179 ASP A C 1
ATOM 1333 O O . ASP A 1 179 ? -5.419 0.491 -8.927 1.00 86.50 179 ASP A O 1
ATOM 1337 N N . ALA A 1 180 ? -6.781 1.482 -7.452 1.00 87.69 180 ALA A N 1
ATOM 1338 C CA . ALA A 1 180 ? -7.980 1.335 -8.270 1.00 87.69 180 ALA A CA 1
ATOM 1339 C C . ALA A 1 180 ? -7.825 2.020 -9.635 1.00 87.69 180 ALA A C 1
ATOM 1341 O O . ALA A 1 180 ? -8.138 1.408 -10.655 1.00 87.69 180 ALA A O 1
ATOM 1342 N N . VAL A 1 181 ? -7.310 3.253 -9.679 1.00 85.69 181 VAL A N 1
ATOM 1343 C CA . VAL A 1 181 ? -7.095 3.979 -10.942 1.00 85.69 181 VAL A CA 1
ATOM 1344 C C . VAL A 1 181 ? -5.995 3.317 -11.768 1.00 85.69 181 VAL A C 1
ATOM 1346 O O . VAL A 1 181 ? -6.218 2.990 -12.933 1.00 85.69 181 VAL A O 1
ATOM 1349 N N . VAL A 1 182 ? -4.833 3.061 -11.161 1.00 82.56 182 VAL A N 1
ATOM 1350 C CA . VAL A 1 182 ? -3.665 2.507 -11.862 1.00 82.56 182 VAL A CA 1
ATOM 1351 C C . VAL A 1 182 ? -3.961 1.117 -12.430 1.00 82.56 182 VAL A C 1
ATOM 1353 O O . VAL A 1 182 ? -3.634 0.838 -13.585 1.00 82.56 182 VAL A O 1
ATOM 1356 N N . ARG A 1 183 ? -4.621 0.240 -11.665 1.00 81.19 183 ARG A N 1
ATOM 1357 C CA . ARG A 1 183 ? -4.928 -1.123 -12.121 1.00 81.19 183 ARG A CA 1
ATOM 1358 C C . ARG A 1 183 ? -6.101 -1.190 -13.080 1.00 81.19 183 ARG A C 1
ATOM 1360 O O . ARG A 1 183 ? -6.042 -1.984 -14.012 1.00 81.19 183 ARG A O 1
ATOM 1367 N N . SER A 1 184 ? -7.130 -0.359 -12.906 1.00 81.69 184 SER A N 1
ATOM 1368 C CA . SER A 1 184 ? -8.214 -0.271 -13.896 1.00 81.69 184 SER A CA 1
ATOM 1369 C C . SER A 1 184 ? -7.667 0.197 -15.239 1.00 81.69 184 SER A C 1
ATOM 1371 O O . SER A 1 184 ? -7.992 -0.377 -16.276 1.00 81.69 184 SER A O 1
ATOM 1373 N N . TYR A 1 185 ? -6.764 1.179 -15.216 1.00 80.31 185 TYR A N 1
ATOM 1374 C CA . TYR A 1 185 ? -6.072 1.621 -16.416 1.00 80.31 185 TYR A CA 1
ATOM 1375 C C . TYR A 1 185 ? -5.225 0.499 -17.034 1.00 80.31 185 TYR A C 1
ATOM 1377 O O . TYR A 1 185 ? -5.385 0.194 -18.212 1.00 80.31 185 TYR A O 1
ATOM 1385 N N . GLY A 1 186 ? -4.391 -0.183 -16.241 1.00 71.69 186 GLY A N 1
ATOM 1386 C CA . GLY A 1 186 ? -3.574 -1.303 -16.723 1.00 71.69 186 GLY A CA 1
ATOM 1387 C C . GLY A 1 186 ? -4.391 -2.472 -17.296 1.00 71.69 186 GLY A C 1
ATOM 1388 O O . GLY A 1 186 ? -3.969 -3.103 -18.268 1.00 71.69 186 GLY A O 1
ATOM 1389 N N . ALA A 1 187 ? -5.577 -2.740 -16.742 1.00 71.75 187 ALA A N 1
ATOM 1390 C CA . ALA A 1 187 ? -6.502 -3.744 -17.260 1.00 71.75 187 ALA A CA 1
ATOM 1391 C C . ALA A 1 187 ? -7.057 -3.347 -18.640 1.00 71.75 187 ALA A C 1
ATOM 1393 O O . ALA A 1 187 ? -7.046 -4.160 -19.569 1.00 71.75 187 ALA A O 1
ATOM 1394 N N . LEU A 1 188 ? -7.497 -2.093 -18.785 1.00 74.25 188 LEU A N 1
ATOM 1395 C CA . LEU A 1 188 ? -8.141 -1.581 -19.997 1.00 74.25 188 LEU A CA 1
ATOM 1396 C C . LEU A 1 188 ? -7.135 -1.298 -21.124 1.00 74.25 188 LEU A C 1
ATOM 1398 O O . LEU A 1 188 ? -7.309 -1.785 -22.239 1.00 74.25 188 LEU A O 1
ATOM 1402 N N . ALA A 1 189 ? -6.064 -0.562 -20.828 1.00 67.00 189 ALA A N 1
ATOM 1403 C CA . ALA A 1 189 ? -5.113 -0.041 -21.813 1.00 67.00 189 ALA A CA 1
ATOM 1404 C C . ALA A 1 189 ? -3.841 -0.902 -21.979 1.00 67.00 189 ALA A C 1
ATOM 1406 O O . ALA A 1 189 ? -3.166 -0.812 -22.999 1.00 67.00 189 ALA A O 1
ATOM 1407 N N . GLY A 1 190 ? -3.527 -1.794 -21.029 1.00 61.59 190 GLY A N 1
ATOM 1408 C CA . GLY A 1 190 ? -2.293 -2.598 -21.039 1.00 61.59 190 GLY A CA 1
ATOM 1409 C C . GLY A 1 190 ? -1.121 -1.935 -20.317 1.00 61.59 190 GLY A C 1
ATOM 1410 O O . GLY A 1 190 ? -1.293 -0.919 -19.648 1.00 61.59 190 GLY A O 1
ATOM 1411 N N . GLN A 1 191 ? 0.077 -2.541 -20.381 1.00 54.47 191 GLN A N 1
ATOM 1412 C CA . GLN A 1 191 ? 1.270 -1.894 -19.825 1.00 54.47 191 GLN A CA 1
ATOM 1413 C C . GLN A 1 191 ? 1.616 -0.684 -20.678 1.00 54.47 191 GLN A C 1
ATOM 1415 O O . GLN A 1 191 ? 2.170 -0.811 -21.766 1.00 54.47 191 GLN A O 1
ATOM 1420 N N . ALA A 1 192 ? 1.295 0.490 -20.161 1.00 51.34 192 ALA A N 1
ATOM 1421 C CA . ALA A 1 192 ? 1.705 1.729 -20.768 1.00 51.34 192 ALA A CA 1
ATOM 1422 C C . ALA A 1 192 ? 3.174 1.988 -20.420 1.00 51.34 192 ALA A C 1
ATOM 1424 O O . ALA A 1 192 ? 3.511 2.630 -19.429 1.00 51.34 192 ALA A O 1
ATOM 1425 N N . THR A 1 193 ? 4.061 1.468 -21.261 1.00 53.16 193 THR A N 1
ATOM 1426 C CA . THR A 1 193 ? 5.501 1.756 -21.244 1.00 53.16 193 THR A CA 1
ATOM 1427 C C . THR A 1 193 ? 5.816 3.149 -21.818 1.00 53.16 193 THR A C 1
ATOM 1429 O O . THR A 1 193 ? 6.918 3.373 -22.302 1.00 53.16 193 THR A O 1
ATOM 1432 N N . GLY A 1 194 ? 4.844 4.072 -21.799 1.00 59.75 194 GLY A N 1
ATOM 1433 C CA . GLY A 1 194 ? 4.896 5.407 -22.400 1.00 59.75 194 GLY A CA 1
ATOM 1434 C C . GLY A 1 194 ? 4.011 6.415 -21.654 1.00 59.75 194 GLY A C 1
ATOM 1435 O O . GLY A 1 194 ? 3.583 6.162 -20.525 1.00 59.75 194 GLY A O 1
ATOM 1436 N N . SER A 1 195 ? 3.747 7.573 -22.270 1.00 62.78 195 SER A N 1
ATOM 1437 C CA . SER A 1 195 ? 3.128 8.769 -21.647 1.00 62.78 195 SER A CA 1
ATOM 1438 C C . SER A 1 195 ? 1.831 8.489 -20.884 1.00 62.78 195 SER A C 1
ATOM 1440 O O . SER A 1 195 ? 1.593 9.012 -19.796 1.00 62.78 195 SER A O 1
ATOM 1442 N N . GLU A 1 196 ? 1.048 7.585 -21.442 1.00 68.75 196 GLU A N 1
ATOM 1443 C CA . GLU A 1 196 ? -0.185 7.002 -20.940 1.00 68.75 196 GLU A CA 1
ATOM 1444 C C . GLU A 1 196 ? -0.077 6.378 -19.533 1.00 68.75 196 GLU A C 1
ATOM 1446 O O . GLU A 1 196 ? -0.947 6.581 -18.683 1.00 68.75 196 GLU A O 1
ATOM 1451 N N . GLY A 1 197 ? 1.029 5.696 -19.230 1.00 69.56 197 GLY A N 1
ATOM 1452 C CA . GLY A 1 197 ? 1.251 5.032 -17.942 1.00 69.56 197 GLY A CA 1
ATOM 1453 C C . GLY A 1 197 ? 1.662 6.013 -16.859 1.00 69.56 197 GLY A C 1
ATOM 1454 O O . GLY A 1 197 ? 1.187 5.931 -15.725 1.00 69.56 197 GLY A O 1
ATOM 1455 N N . GLY A 1 198 ? 2.479 7.000 -17.235 1.00 72.69 198 GLY A N 1
ATOM 1456 C CA . GLY A 1 198 ? 2.788 8.140 -16.377 1.00 72.69 198 GLY A CA 1
ATOM 1457 C C . GLY A 1 198 ? 1.535 8.946 -16.032 1.00 72.69 198 GLY A C 1
ATOM 1458 O O . GLY A 1 198 ? 1.349 9.334 -14.880 1.00 72.69 198 GLY A O 1
ATOM 1459 N N . LEU A 1 199 ? 0.634 9.137 -17.000 1.00 79.06 199 LEU A N 1
ATOM 1460 C CA . LEU A 1 199 ? -0.633 9.835 -16.792 1.00 79.06 199 LEU A CA 1
ATOM 1461 C C . LEU A 1 199 ? -1.588 9.046 -15.883 1.00 79.06 199 LEU A C 1
ATOM 1463 O O . LEU A 1 199 ? -2.200 9.633 -14.993 1.00 79.06 199 LEU A O 1
ATOM 1467 N N . ALA A 1 200 ? -1.670 7.723 -16.029 1.00 81.38 200 ALA A N 1
ATOM 1468 C CA . ALA A 1 200 ? -2.440 6.876 -15.120 1.00 81.38 200 ALA A CA 1
ATOM 1469 C C . ALA A 1 200 ? -1.897 6.906 -13.682 1.00 81.38 200 ALA A C 1
ATOM 1471 O O . ALA A 1 200 ? -2.678 6.990 -12.733 1.00 81.38 200 ALA A O 1
ATOM 1472 N N . ALA A 1 201 ? -0.570 6.897 -13.512 1.00 80.31 201 ALA A N 1
ATOM 1473 C CA . ALA A 1 201 ? 0.069 7.056 -12.206 1.00 80.31 201 ALA A CA 1
ATOM 1474 C C . ALA A 1 201 ? -0.232 8.429 -11.585 1.00 80.31 201 ALA A C 1
ATOM 1476 O O . ALA A 1 201 ? -0.552 8.517 -10.400 1.00 80.31 201 ALA A O 1
ATOM 1477 N N . LEU A 1 202 ? -0.192 9.496 -12.389 1.00 84.69 202 LEU A N 1
ATOM 1478 C CA . LEU A 1 202 ? -0.541 10.849 -11.961 1.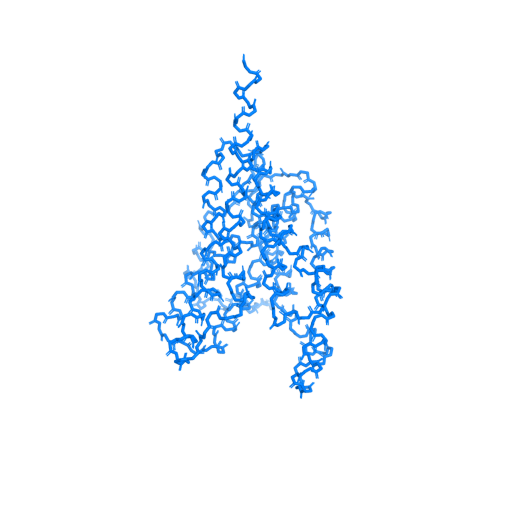00 84.69 202 LEU A CA 1
ATOM 1479 C C . LEU A 1 202 ? -2.009 10.949 -11.530 1.00 84.69 202 LEU A C 1
ATOM 1481 O O . LEU A 1 202 ? -2.294 11.425 -10.432 1.00 84.69 202 LEU A O 1
ATOM 1485 N N . LEU A 1 203 ? -2.937 10.472 -12.364 1.00 87.00 203 LEU A N 1
ATOM 1486 C CA . LEU A 1 203 ? -4.368 10.459 -12.052 1.00 87.00 203 LEU A CA 1
ATOM 1487 C C . LEU A 1 203 ? -4.663 9.617 -10.808 1.00 87.00 203 LEU A C 1
ATOM 1489 O O . LEU A 1 203 ? -5.458 10.035 -9.966 1.00 87.00 203 LEU A O 1
ATOM 1493 N N . GLY A 1 204 ? -3.995 8.471 -10.659 1.00 87.12 204 GLY A N 1
ATOM 1494 C CA . GLY A 1 204 ? -4.104 7.629 -9.472 1.00 87.12 204 GLY A CA 1
ATOM 1495 C C . GLY A 1 204 ? -3.632 8.347 -8.216 1.00 87.12 204 GLY A C 1
ATOM 1496 O O . GLY A 1 204 ? -4.357 8.379 -7.222 1.00 87.12 204 GLY A O 1
ATOM 1497 N N . ALA A 1 205 ? -2.478 9.011 -8.270 1.00 87.31 205 ALA A N 1
ATOM 1498 C CA . ALA A 1 205 ? -1.960 9.754 -7.131 1.00 87.31 205 ALA A CA 1
ATOM 1499 C C . ALA A 1 205 ? -2.866 10.937 -6.755 1.00 87.31 205 ALA A C 1
ATOM 1501 O O . ALA A 1 205 ? -3.114 11.156 -5.569 1.00 87.31 205 ALA A O 1
ATOM 1502 N N . VAL A 1 206 ? -3.411 11.663 -7.738 1.00 89.38 206 VAL A N 1
ATOM 1503 C CA . VAL A 1 206 ? -4.378 12.751 -7.508 1.00 89.38 206 VAL A CA 1
ATOM 1504 C C . VAL A 1 206 ? -5.663 12.215 -6.876 1.00 89.38 206 VAL A C 1
ATOM 1506 O O . VAL A 1 206 ? -6.107 12.754 -5.863 1.00 89.38 206 VAL A O 1
ATOM 1509 N N . ALA A 1 207 ? -6.236 11.132 -7.409 1.00 91.19 207 ALA A N 1
ATOM 1510 C CA . ALA A 1 207 ? -7.417 10.491 -6.832 1.00 91.19 207 ALA A CA 1
ATOM 1511 C C . ALA A 1 207 ? -7.152 10.020 -5.391 1.00 91.19 207 ALA A C 1
ATOM 1513 O O . ALA A 1 207 ? -7.935 10.319 -4.487 1.00 91.19 207 ALA A O 1
ATOM 1514 N N . GLY A 1 208 ? -6.007 9.372 -5.157 1.00 89.12 208 GLY A N 1
ATOM 1515 C CA . GLY A 1 208 ? -5.518 8.995 -3.831 1.00 89.12 208 GLY A CA 1
ATOM 1516 C C . GLY A 1 208 ? -5.435 10.185 -2.881 1.00 89.12 208 GLY A C 1
ATOM 1517 O O . GLY A 1 208 ? -5.943 10.126 -1.760 1.00 89.12 208 GLY A O 1
ATOM 1518 N N . GLY A 1 209 ? -4.846 11.286 -3.343 1.00 87.31 209 GLY A N 1
ATOM 1519 C CA . GLY A 1 209 ? -4.732 12.542 -2.611 1.00 87.31 209 GLY A CA 1
ATOM 1520 C C . GLY A 1 209 ? -6.082 13.130 -2.212 1.00 87.31 209 GLY A C 1
ATOM 1521 O O . GLY A 1 209 ? -6.282 13.485 -1.050 1.00 87.31 209 GLY A O 1
ATOM 1522 N N . ILE A 1 210 ? -7.035 13.174 -3.145 1.00 91.50 210 ILE A N 1
ATOM 1523 C CA . ILE A 1 210 ? -8.384 13.698 -2.901 1.00 91.50 210 ILE A CA 1
ATOM 1524 C C . ILE A 1 210 ? -9.101 12.871 -1.831 1.00 91.50 210 ILE A C 1
ATOM 1526 O O . ILE A 1 210 ? -9.572 13.428 -0.838 1.00 91.50 210 ILE A O 1
ATOM 1530 N N . VAL A 1 211 ? -9.170 11.545 -1.997 1.00 92.56 211 VAL A N 1
ATOM 1531 C CA . VAL A 1 211 ? -9.891 10.674 -1.052 1.00 92.56 211 VAL A CA 1
ATOM 1532 C C . VAL A 1 211 ? -9.215 10.695 0.323 1.00 92.56 211 VAL A C 1
ATOM 1534 O O . VAL A 1 211 ? -9.902 10.805 1.339 1.00 92.56 211 VAL A O 1
ATOM 1537 N N . CYS A 1 212 ? -7.879 10.685 0.369 1.00 92.62 212 CYS A N 1
ATOM 1538 C CA . CYS A 1 212 ? -7.110 10.863 1.601 1.00 92.62 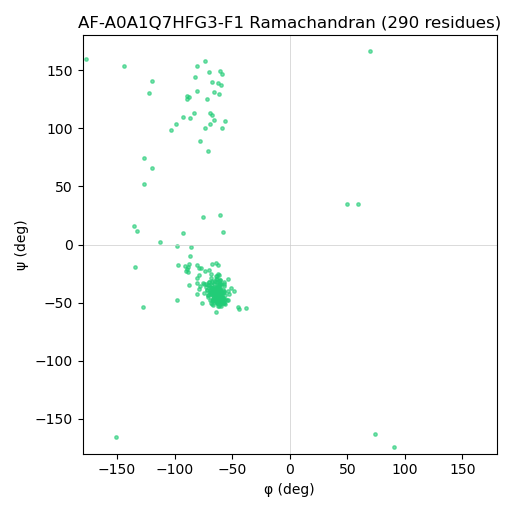212 CYS A CA 1
ATOM 1539 C C . CYS A 1 212 ? -7.450 12.190 2.297 1.00 92.62 212 CYS A C 1
ATOM 1541 O O . CYS A 1 212 ? -7.807 12.190 3.476 1.00 92.62 212 CYS A O 1
ATOM 1543 N N . GLY A 1 213 ? -7.433 13.308 1.565 1.00 88.19 213 GLY A N 1
ATOM 1544 C CA . GLY A 1 213 ? -7.803 14.625 2.083 1.00 88.19 213 GLY A CA 1
ATOM 1545 C C . GLY A 1 213 ? -9.224 14.660 2.654 1.00 88.19 213 GLY A C 1
ATOM 1546 O O . GLY A 1 213 ? -9.433 15.205 3.737 1.00 88.19 213 GLY A O 1
ATOM 1547 N N . ILE A 1 214 ? -10.190 14.013 1.988 1.00 91.19 214 ILE A N 1
ATOM 1548 C CA . ILE A 1 214 ? -11.579 13.902 2.468 1.00 91.19 214 ILE A CA 1
ATOM 1549 C C . ILE A 1 214 ? -11.645 13.106 3.778 1.00 91.19 214 ILE A C 1
ATOM 1551 O O . ILE A 1 214 ? -12.338 13.512 4.713 1.00 91.19 214 ILE A O 1
ATOM 1555 N N . VAL A 1 215 ? -10.937 11.975 3.866 1.00 90.31 215 VAL A N 1
ATOM 1556 C CA . VAL A 1 215 ? -10.911 11.144 5.081 1.00 90.31 215 VAL A CA 1
ATOM 1557 C C . VAL A 1 215 ? -10.260 11.896 6.240 1.00 90.31 215 VAL A C 1
ATOM 1559 O O . VAL A 1 215 ? -10.812 11.900 7.341 1.00 90.31 215 VAL A O 1
ATOM 1562 N N . ILE A 1 216 ? -9.145 12.593 5.996 1.00 89.81 216 ILE A N 1
ATOM 1563 C CA . ILE A 1 216 ? -8.479 13.421 7.008 1.00 89.81 216 ILE A CA 1
ATOM 1564 C C . ILE A 1 216 ? -9.422 14.529 7.485 1.00 89.81 216 ILE A C 1
ATOM 1566 O O . ILE A 1 216 ? -9.641 14.630 8.688 1.00 89.81 216 ILE A O 1
ATOM 1570 N N . ALA A 1 217 ? -10.034 15.294 6.574 1.00 88.44 217 ALA A N 1
ATOM 1571 C CA . ALA A 1 217 ? -10.950 16.387 6.915 1.00 88.44 217 ALA A CA 1
ATOM 1572 C C . ALA A 1 217 ? -12.144 15.932 7.770 1.00 88.44 217 ALA A C 1
ATOM 1574 O O . ALA A 1 217 ? -12.659 16.691 8.584 1.00 88.44 217 ALA A O 1
ATOM 1575 N N . ARG A 1 218 ? -12.616 14.696 7.569 1.00 87.00 218 ARG A N 1
ATOM 1576 C CA . ARG A 1 218 ? -13.799 14.166 8.263 1.00 87.00 218 ARG A CA 1
ATOM 1577 C C . ARG A 1 218 ? -13.488 13.455 9.573 1.00 87.00 218 ARG A C 1
ATOM 1579 O O . ARG A 1 218 ? -14.402 13.254 10.374 1.00 87.00 218 ARG A O 1
ATOM 1586 N N . ARG A 1 219 ? -12.259 12.968 9.765 1.00 85.69 219 ARG A N 1
ATOM 1587 C CA . ARG A 1 219 ? -11.961 12.018 10.849 1.00 85.69 219 ARG A CA 1
ATOM 1588 C C . ARG A 1 219 ? -10.706 12.303 11.652 1.00 85.69 219 ARG A C 1
ATOM 1590 O O . ARG A 1 219 ? -10.591 11.764 12.750 1.00 85.69 219 ARG A O 1
ATOM 1597 N N . ALA A 1 220 ? -9.764 13.089 11.142 1.00 84.31 220 ALA A N 1
ATOM 1598 C CA . ALA A 1 220 ? -8.508 13.315 11.840 1.00 84.31 220 ALA A CA 1
ATOM 1599 C C . ALA A 1 220 ? -8.616 14.514 12.797 1.00 84.31 220 ALA A C 1
ATOM 1601 O O . ALA A 1 220 ? -8.880 15.618 12.344 1.00 84.31 220 ALA A O 1
ATOM 1602 N N . PRO A 1 221 ? -8.307 14.367 14.097 1.00 79.88 221 PRO A N 1
ATOM 1603 C CA . PRO A 1 221 ? -8.310 15.503 15.025 1.00 79.88 221 PRO A CA 1
ATOM 1604 C C . PRO A 1 221 ? -7.157 16.491 14.768 1.00 79.88 221 PRO A C 1
ATOM 1606 O O . PRO A 1 221 ? -7.210 17.643 15.180 1.00 79.88 221 PRO A O 1
ATOM 1609 N N . ARG A 1 222 ? -6.079 16.044 14.106 1.00 83.50 222 ARG A N 1
ATOM 1610 C CA . ARG A 1 222 ? -4.895 16.855 13.775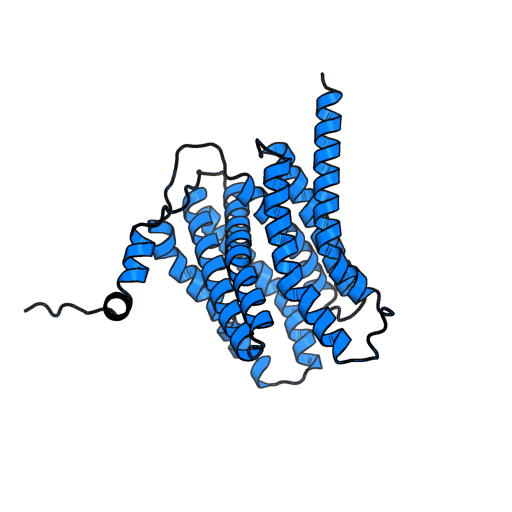 1.00 83.50 222 ARG A CA 1
ATOM 1611 C C . ARG A 1 222 ? -4.593 16.767 12.281 1.00 83.50 222 ARG A C 1
ATOM 1613 O O . ARG A 1 222 ? -3.635 16.101 11.890 1.00 83.50 222 ARG A O 1
ATOM 1620 N N . HIS A 1 223 ? -5.406 17.444 11.468 1.00 87.38 223 HIS A N 1
ATOM 1621 C CA . HIS A 1 223 ? -5.393 17.356 10.001 1.00 87.38 223 HIS A CA 1
ATOM 1622 C C . HIS A 1 223 ? -3.979 17.389 9.387 1.00 87.38 223 HIS A C 1
ATOM 1624 O O . HIS A 1 223 ? -3.575 16.447 8.706 1.00 87.38 223 HIS A O 1
ATOM 1630 N N . TRP A 1 224 ? -3.189 18.421 9.698 1.00 87.06 224 TRP A N 1
ATOM 1631 C CA . TRP A 1 224 ? -1.853 18.622 9.119 1.00 87.06 224 TRP A CA 1
ATOM 1632 C C . TRP A 1 224 ? -0.815 17.599 9.571 1.00 87.06 224 TRP A C 1
ATOM 1634 O O . TRP A 1 224 ? 0.014 17.169 8.774 1.00 87.06 224 TRP A O 1
ATOM 1644 N N . ARG A 1 225 ? -0.870 17.160 10.835 1.00 89.62 225 ARG A N 1
ATOM 1645 C CA . ARG A 1 225 ? 0.047 16.127 11.339 1.00 89.62 225 ARG A CA 1
ATOM 1646 C C . ARG A 1 225 ? -0.244 14.780 10.684 1.00 89.62 225 ARG A C 1
ATOM 1648 O O . ARG A 1 225 ? 0.687 14.070 10.319 1.00 89.62 225 ARG A O 1
ATOM 1655 N N . THR A 1 226 ? -1.521 14.433 10.527 1.00 87.50 226 THR A N 1
ATOM 1656 C CA . THR A 1 226 ? -1.928 13.205 9.838 1.00 87.50 226 THR A CA 1
ATOM 1657 C C . THR A 1 226 ? -1.515 13.243 8.371 1.00 87.50 226 THR A C 1
ATOM 1659 O O . THR A 1 226 ? -0.918 12.279 7.897 1.00 87.50 226 THR A O 1
ATOM 1662 N N . LEU A 1 227 ? -1.745 14.367 7.683 1.00 89.44 227 LEU A N 1
ATOM 1663 C CA . LEU A 1 227 ? -1.289 14.544 6.306 1.00 89.44 227 LEU A CA 1
ATOM 1664 C C . LEU A 1 227 ? 0.234 14.418 6.197 1.00 89.44 227 LEU A C 1
ATOM 1666 O O . LEU A 1 227 ? 0.707 13.688 5.337 1.00 89.44 227 LEU A O 1
ATOM 1670 N N . GLY A 1 228 ? 0.995 15.075 7.076 1.00 88.19 228 GLY A N 1
ATOM 1671 C CA . GLY A 1 228 ? 2.458 15.022 7.057 1.00 88.19 228 GLY A CA 1
ATOM 1672 C C . GLY A 1 228 ? 3.006 13.600 7.195 1.00 88.19 228 GLY A C 1
ATOM 1673 O O . GLY A 1 228 ? 3.935 13.232 6.485 1.00 88.19 228 GLY A O 1
ATOM 1674 N N . LEU A 1 229 ? 2.395 12.768 8.045 1.00 89.50 229 LEU A N 1
ATOM 1675 C CA . LEU A 1 229 ? 2.788 11.363 8.201 1.00 89.50 229 LEU A CA 1
ATOM 1676 C C . LEU A 1 229 ? 2.444 10.512 6.971 1.00 89.50 229 LEU A C 1
ATOM 1678 O O . LEU A 1 229 ? 3.265 9.699 6.552 1.00 89.50 229 LEU A O 1
ATOM 1682 N N . VAL A 1 230 ? 1.261 10.703 6.377 1.00 90.06 230 VAL A N 1
ATOM 1683 C CA . VAL A 1 230 ? 0.883 10.007 5.133 1.00 90.06 230 VAL A CA 1
ATOM 1684 C C . VAL A 1 230 ? 1.793 10.442 3.983 1.00 90.06 230 VAL A C 1
ATOM 1686 O O . VAL A 1 230 ? 2.321 9.596 3.267 1.00 90.06 230 VAL A O 1
ATOM 1689 N N . ALA A 1 231 ? 2.032 11.747 3.841 1.00 88.62 231 ALA A N 1
ATOM 1690 C CA . ALA A 1 231 ? 2.917 12.307 2.827 1.00 88.62 231 ALA A CA 1
ATOM 1691 C C . ALA A 1 231 ? 4.345 11.774 2.977 1.00 88.62 231 ALA A C 1
ATOM 1693 O O . ALA A 1 231 ? 4.952 11.400 1.981 1.00 88.62 231 ALA A O 1
ATOM 1694 N N . LEU A 1 232 ? 4.861 11.667 4.205 1.00 90.69 232 LEU A N 1
ATOM 1695 C CA . LEU A 1 232 ? 6.185 11.103 4.464 1.00 90.69 232 LEU A CA 1
ATOM 1696 C C . LEU A 1 232 ? 6.274 9.625 4.067 1.00 90.69 232 LEU A C 1
ATOM 1698 O O . LEU A 1 232 ? 7.268 9.226 3.467 1.00 90.69 232 LEU A O 1
ATOM 1702 N N . ALA A 1 233 ? 5.241 8.825 4.344 1.00 89.06 233 ALA A N 1
ATOM 1703 C CA . ALA A 1 233 ? 5.205 7.427 3.918 1.00 89.06 233 ALA A CA 1
ATOM 1704 C C . ALA A 1 233 ? 5.192 7.302 2.384 1.00 89.06 233 ALA A C 1
ATOM 1706 O O . ALA A 1 233 ? 6.005 6.575 1.816 1.00 89.06 233 ALA A O 1
ATOM 1707 N N . VAL A 1 234 ? 4.319 8.058 1.711 1.00 87.62 234 VAL A N 1
ATOM 1708 C CA . VAL A 1 234 ? 4.162 8.023 0.247 1.00 87.62 234 VAL A CA 1
ATOM 1709 C C . VAL A 1 234 ? 5.407 8.558 -0.468 1.00 87.62 234 VAL A C 1
ATOM 1711 O O . VAL A 1 234 ? 5.956 7.884 -1.339 1.00 87.62 234 VAL A O 1
ATOM 1714 N N . LEU A 1 235 ? 5.878 9.751 -0.094 1.00 86.81 235 LEU A N 1
ATOM 1715 C CA . LEU A 1 235 ? 7.045 10.383 -0.712 1.00 86.81 235 LEU A CA 1
ATOM 1716 C C . LEU A 1 235 ? 8.328 9.627 -0.379 1.00 86.81 235 LEU A C 1
ATOM 1718 O O . LEU A 1 235 ? 9.140 9.412 -1.271 1.00 86.81 235 LEU A O 1
ATOM 1722 N N . GLY A 1 236 ? 8.507 9.187 0.870 1.00 82.56 236 GLY A N 1
ATOM 1723 C CA . GLY A 1 236 ? 9.689 8.424 1.273 1.00 82.56 236 GLY A CA 1
ATOM 1724 C C . GLY A 1 236 ? 9.820 7.129 0.477 1.00 82.56 236 GLY A C 1
ATOM 1725 O O . GLY A 1 236 ? 10.895 6.816 -0.037 1.00 82.56 236 GLY A O 1
ATOM 1726 N N . GLN A 1 237 ? 8.711 6.409 0.302 1.00 83.56 237 GLN A N 1
ATOM 1727 C CA . GLN A 1 237 ? 8.686 5.206 -0.516 1.00 83.56 237 GLN A CA 1
ATOM 1728 C C . GLN A 1 237 ? 8.985 5.512 -1.987 1.00 83.56 237 GLN A C 1
ATOM 1730 O O . GLN A 1 237 ? 9.827 4.838 -2.574 1.00 83.56 237 GLN A O 1
ATOM 1735 N N . TRP A 1 238 ? 8.368 6.549 -2.560 1.00 83.81 238 TRP A N 1
ATOM 1736 C CA . TRP A 1 238 ? 8.632 6.979 -3.936 1.00 83.81 238 TRP A CA 1
ATOM 1737 C C . TRP A 1 238 ? 10.096 7.374 -4.175 1.00 83.81 238 TRP A C 1
ATOM 1739 O O . TRP A 1 238 ? 10.679 6.986 -5.190 1.00 83.81 238 TRP A O 1
ATOM 1749 N N . VAL A 1 239 ? 10.718 8.089 -3.234 1.00 80.81 239 VAL A N 1
ATOM 1750 C CA . VAL A 1 239 ? 12.132 8.477 -3.324 1.00 80.81 239 VAL A CA 1
ATOM 1751 C C . VAL A 1 239 ? 13.014 7.237 -3.491 1.00 80.81 239 VAL A C 1
ATOM 1753 O O . VAL A 1 239 ? 13.862 7.182 -4.381 1.00 80.81 239 VAL A O 1
ATOM 1756 N N . VAL A 1 240 ? 12.775 6.212 -2.673 1.00 78.50 240 VAL A N 1
ATOM 1757 C CA . VAL A 1 240 ? 13.577 4.984 -2.659 1.00 78.50 240 VAL A CA 1
ATOM 1758 C C . VAL A 1 240 ? 13.296 4.080 -3.855 1.00 78.50 240 VAL A C 1
ATOM 1760 O O . VAL A 1 240 ? 14.227 3.505 -4.417 1.00 78.50 240 VAL A O 1
ATOM 1763 N N . THR A 1 241 ? 12.033 3.926 -4.249 1.00 73.25 241 THR A N 1
ATOM 1764 C CA . THR A 1 241 ? 11.654 2.959 -5.289 1.00 73.25 241 THR A CA 1
ATOM 1765 C C . THR A 1 241 ? 11.696 3.522 -6.700 1.00 73.25 241 THR A C 1
ATOM 1767 O O . THR A 1 241 ? 11.758 2.739 -7.642 1.00 73.25 241 THR A O 1
ATOM 1770 N N . SER A 1 242 ? 11.632 4.846 -6.857 1.00 72.56 242 SER A N 1
ATOM 1771 C CA . SER A 1 242 ? 11.454 5.489 -8.164 1.00 72.56 242 SER A CA 1
ATOM 1772 C C . SER A 1 242 ? 12.513 6.555 -8.425 1.00 72.56 242 SER A C 1
ATOM 1774 O O . SER A 1 242 ? 13.218 6.471 -9.426 1.00 72.56 242 SER A O 1
ATOM 1776 N N . LEU A 1 243 ? 12.678 7.524 -7.518 1.00 76.88 243 LEU A N 1
ATOM 1777 C CA . LEU A 1 243 ? 13.548 8.679 -7.761 1.00 76.88 243 LEU A CA 1
ATOM 1778 C C . LEU A 1 243 ? 15.037 8.304 -7.814 1.00 76.88 243 LEU A C 1
ATOM 1780 O O . LEU A 1 243 ? 15.731 8.666 -8.761 1.00 76.88 243 LEU A O 1
ATOM 1784 N N . PHE A 1 244 ? 15.534 7.568 -6.818 1.00 71.75 244 PHE A N 1
ATOM 1785 C CA . PHE A 1 244 ? 16.942 7.159 -6.787 1.00 71.75 244 PHE A CA 1
ATOM 1786 C C . PHE A 1 244 ? 17.323 6.231 -7.949 1.00 71.75 244 PHE A C 1
ATOM 1788 O O . PHE A 1 244 ? 18.300 6.539 -8.633 1.00 71.75 244 PHE A O 1
ATOM 1795 N N . PRO A 1 245 ? 16.572 5.147 -8.239 1.00 71.00 245 PRO A N 1
ATOM 1796 C CA . PRO A 1 245 ? 16.851 4.308 -9.403 1.00 71.00 245 PRO A CA 1
ATOM 1797 C C . PRO A 1 245 ? 16.832 5.089 -10.719 1.00 71.00 245 PRO A C 1
ATOM 1799 O O . PRO A 1 245 ? 17.647 4.819 -11.597 1.00 71.00 245 PRO A O 1
ATOM 1802 N N . PHE A 1 246 ? 15.941 6.079 -10.842 1.00 72.12 246 PHE A N 1
ATOM 1803 C CA . PHE A 1 246 ? 15.885 6.945 -12.013 1.00 72.12 246 PHE A CA 1
ATOM 1804 C C . PHE A 1 246 ? 17.174 7.755 -12.193 1.00 72.12 246 PHE A C 1
ATOM 1806 O O . PHE A 1 246 ? 17.762 7.731 -13.271 1.00 72.12 246 PHE A O 1
ATOM 1813 N N . PHE A 1 247 ? 17.654 8.428 -11.143 1.00 72.44 247 PHE A N 1
ATOM 1814 C CA . PHE A 1 247 ? 18.901 9.194 -11.229 1.00 72.44 247 PHE A CA 1
ATOM 1815 C C . PHE A 1 247 ? 20.137 8.310 -11.418 1.00 72.44 247 PHE A C 1
ATOM 1817 O O . PHE A 1 247 ? 21.045 8.705 -12.144 1.00 72.44 247 PHE A O 1
ATOM 1824 N N . ALA A 1 248 ? 20.163 7.114 -10.824 1.00 68.31 248 ALA A N 1
ATOM 1825 C CA . ALA A 1 248 ? 21.232 6.146 -11.056 1.00 68.31 248 ALA A CA 1
ATOM 1826 C C . ALA A 1 248 ? 21.286 5.723 -12.536 1.00 68.31 248 ALA A C 1
ATOM 1828 O O . ALA A 1 248 ? 22.336 5.812 -13.166 1.00 68.31 248 ALA A O 1
ATOM 1829 N N . ALA A 1 249 ? 20.137 5.380 -13.129 1.00 66.81 249 ALA A N 1
ATOM 1830 C CA . ALA A 1 249 ? 20.051 5.068 -14.555 1.00 66.81 249 ALA A CA 1
ATOM 1831 C C . ALA A 1 249 ? 20.427 6.270 -15.448 1.00 66.81 249 ALA A C 1
ATOM 1833 O O . ALA A 1 249 ? 21.077 6.091 -16.479 1.00 66.81 249 ALA A O 1
ATOM 1834 N N . ALA A 1 250 ? 20.056 7.493 -15.049 1.00 67.12 250 ALA A N 1
ATOM 1835 C CA . ALA A 1 250 ? 20.396 8.740 -15.747 1.00 67.12 250 ALA A CA 1
ATOM 1836 C C . ALA A 1 250 ? 21.885 9.082 -15.712 1.00 67.12 250 ALA A C 1
ATOM 1838 O O . ALA A 1 250 ? 22.397 9.664 -16.665 1.00 67.12 250 ALA A O 1
ATOM 1839 N N . ALA A 1 251 ? 22.586 8.724 -14.639 1.00 66.38 251 ALA A N 1
ATOM 1840 C CA . ALA A 1 251 ? 24.025 8.921 -14.540 1.00 66.38 251 ALA A CA 1
ATOM 1841 C C . ALA A 1 251 ? 24.797 7.956 -15.458 1.00 66.38 251 ALA A C 1
ATOM 1843 O O . ALA A 1 251 ? 25.761 8.369 -16.106 1.00 66.38 251 ALA A O 1
ATOM 1844 N N . ASP A 1 252 ? 24.341 6.703 -15.560 1.00 64.19 252 ASP A N 1
ATOM 1845 C CA . ASP A 1 252 ? 24.969 5.676 -16.402 1.00 64.19 252 ASP A CA 1
ATOM 1846 C C . ASP A 1 252 ? 24.692 5.881 -17.896 1.00 64.19 252 ASP A C 1
ATOM 1848 O O . ASP A 1 252 ? 25.543 5.622 -18.750 1.00 64.19 252 ASP A O 1
ATOM 1852 N N . THR A 1 253 ? 23.510 6.397 -18.234 1.00 57.41 253 THR A N 1
ATOM 1853 C CA . THR A 1 253 ? 23.139 6.713 -19.613 1.00 57.41 253 THR A CA 1
ATOM 1854 C C . THR A 1 253 ? 23.242 8.220 -19.840 1.00 57.41 253 THR A C 1
ATOM 1856 O O . THR A 1 253 ? 22.310 8.970 -19.564 1.00 57.41 253 THR A O 1
ATOM 1859 N N . ARG A 1 254 ? 24.357 8.694 -20.425 1.00 52.97 254 ARG A N 1
ATOM 1860 C CA . ARG A 1 254 ? 24.578 10.109 -20.840 1.00 52.97 254 ARG A CA 1
ATOM 1861 C C . ARG A 1 254 ? 23.533 10.664 -21.841 1.00 52.97 254 ARG A C 1
ATOM 1863 O O . ARG A 1 254 ? 23.742 11.717 -22.437 1.00 52.97 254 ARG A O 1
ATOM 1870 N N . THR A 1 255 ? 22.435 9.951 -22.070 1.00 49.47 255 THR A N 1
ATOM 1871 C CA . THR A 1 255 ? 21.416 10.177 -23.096 1.00 49.47 255 THR A CA 1
ATOM 1872 C C . THR A 1 255 ? 19.984 10.056 -22.565 1.00 49.47 255 THR A C 1
ATOM 1874 O O . THR A 1 255 ? 19.059 9.970 -23.373 1.00 49.47 255 THR A O 1
ATOM 1877 N N . LEU A 1 256 ? 19.747 10.092 -21.245 1.00 52.38 256 LEU A N 1
ATOM 1878 C CA . LEU A 1 256 ? 18.381 10.222 -20.721 1.00 52.38 256 LEU A CA 1
ATOM 1879 C C . LEU A 1 256 ? 17.839 11.636 -20.987 1.00 52.38 256 LEU A C 1
ATOM 1881 O O . LEU A 1 256 ? 17.852 12.530 -20.146 1.00 52.38 256 LEU A O 1
ATOM 1885 N N . THR A 1 257 ? 17.364 11.857 -22.210 1.00 51.66 257 THR A N 1
ATOM 1886 C CA . THR A 1 257 ? 16.606 13.055 -22.552 1.00 51.66 257 THR A CA 1
ATOM 1887 C C . THR A 1 257 ? 15.229 12.960 -21.901 1.00 51.66 257 THR A C 1
ATOM 1889 O O . THR A 1 257 ? 14.500 12.008 -22.174 1.00 51.66 257 THR A O 1
ATOM 1892 N N . PHE A 1 258 ? 14.837 13.974 -21.118 1.00 55.06 258 PHE A N 1
ATOM 1893 C CA . PHE A 1 258 ? 13.488 14.207 -20.553 1.00 55.06 258 PHE A CA 1
ATOM 1894 C C . PHE A 1 258 ? 12.379 14.384 -21.615 1.00 55.06 258 PHE A C 1
ATOM 1896 O O . PHE A 1 258 ? 11.378 15.061 -21.402 1.00 55.06 258 PHE A O 1
ATOM 1903 N N . ARG A 1 259 ? 12.575 13.822 -22.805 1.00 52.19 259 ARG A N 1
ATOM 1904 C CA . ARG A 1 259 ? 11.729 13.998 -23.976 1.00 52.19 259 ARG A CA 1
ATOM 1905 C C . ARG A 1 259 ? 10.448 13.173 -23.888 1.00 52.19 259 ARG A C 1
ATOM 1907 O O . ARG A 1 259 ? 9.494 13.506 -24.579 1.00 52.19 259 ARG A O 1
ATOM 1914 N N . ASP A 1 260 ? 10.427 12.137 -23.044 1.00 60.59 260 ASP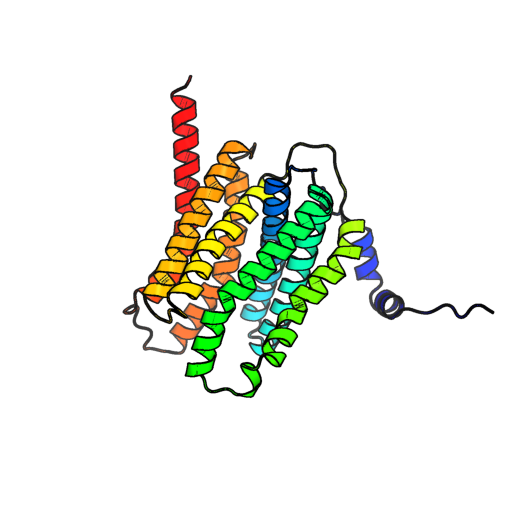 A N 1
ATOM 1915 C CA . ASP A 1 260 ? 9.234 11.331 -22.802 1.00 60.59 260 ASP A CA 1
ATOM 1916 C C . ASP A 1 260 ? 8.436 11.868 -21.594 1.00 60.59 260 ASP A C 1
ATOM 1918 O O . ASP A 1 260 ? 8.884 11.744 -20.445 1.00 60.59 260 ASP A O 1
ATOM 1922 N N . PRO A 1 261 ? 7.246 12.458 -21.815 1.00 61.62 261 PRO A N 1
ATOM 1923 C CA . PRO A 1 261 ? 6.411 12.977 -20.738 1.00 61.62 261 PRO A CA 1
ATOM 1924 C C . PRO A 1 261 ? 5.942 11.890 -19.755 1.00 61.62 261 PRO A C 1
ATOM 1926 O O . PRO A 1 261 ? 5.594 12.221 -18.622 1.00 61.62 261 PRO A O 1
ATOM 1929 N N . ALA A 1 262 ? 6.000 10.602 -20.123 1.00 63.94 262 ALA A N 1
ATOM 1930 C CA . ALA A 1 262 ? 5.711 9.479 -19.222 1.00 63.94 262 ALA A CA 1
ATOM 1931 C C . ALA A 1 262 ? 6.525 9.529 -17.932 1.00 63.94 262 ALA A C 1
ATOM 1933 O O . ALA A 1 262 ? 5.997 9.376 -16.829 1.00 63.94 262 ALA A O 1
ATOM 1934 N N . ILE A 1 263 ? 7.825 9.762 -18.100 1.00 65.62 263 ILE A N 1
ATOM 1935 C CA . ILE A 1 263 ? 8.813 9.756 -17.029 1.00 65.62 263 ILE A CA 1
ATOM 1936 C C . ILE A 1 263 ? 8.547 10.933 -16.096 1.00 65.62 263 ILE A C 1
ATOM 1938 O O . ILE A 1 263 ? 8.566 10.774 -14.878 1.00 65.62 263 ILE A O 1
ATOM 1942 N N . VAL A 1 264 ? 8.231 12.100 -16.665 1.00 70.06 264 VAL A N 1
ATOM 1943 C CA . VAL A 1 264 ? 7.935 13.321 -15.907 1.00 70.06 264 VAL A CA 1
ATOM 1944 C C . VAL A 1 264 ? 6.653 13.159 -15.089 1.00 70.06 264 VAL A C 1
ATOM 1946 O O . VAL A 1 264 ? 6.648 13.476 -13.900 1.00 70.06 264 VAL A O 1
ATOM 1949 N N . PHE A 1 265 ? 5.584 12.621 -15.683 1.00 70.94 265 PHE A N 1
ATOM 1950 C CA . PHE A 1 265 ? 4.328 12.390 -14.966 1.00 70.94 265 PHE A CA 1
ATOM 1951 C C . PHE A 1 265 ? 4.474 11.345 -13.859 1.00 70.94 265 PHE A C 1
ATOM 1953 O O . PHE A 1 265 ? 4.000 11.574 -12.748 1.00 70.94 265 PHE A O 1
ATOM 1960 N N . ALA A 1 266 ? 5.182 10.243 -14.120 1.00 68.44 266 ALA A N 1
ATOM 1961 C CA . ALA A 1 266 ? 5.438 9.212 -13.117 1.00 68.44 266 ALA A CA 1
ATOM 1962 C C . ALA A 1 266 ? 6.320 9.720 -11.960 1.00 68.44 266 ALA A C 1
ATOM 1964 O O . ALA A 1 266 ? 6.061 9.387 -10.802 1.00 68.44 266 ALA A O 1
ATOM 1965 N N . LEU A 1 267 ? 7.328 10.560 -12.241 1.00 75.56 267 LEU A N 1
ATOM 1966 C CA . LEU A 1 267 ? 8.126 11.204 -11.194 1.00 75.56 267 LEU A CA 1
ATOM 1967 C C . LEU A 1 267 ? 7.280 12.185 -10.373 1.00 75.56 267 LEU A C 1
ATOM 1969 O O . LEU A 1 267 ? 7.361 12.195 -9.152 1.00 75.56 267 LEU A O 1
ATOM 1973 N N . ALA A 1 268 ? 6.463 13.019 -11.012 1.00 80.00 268 ALA A N 1
ATOM 1974 C CA . ALA A 1 268 ? 5.737 14.063 -10.295 1.00 80.00 268 ALA A CA 1
ATOM 1975 C C . ALA A 1 268 ? 4.487 13.548 -9.555 1.00 80.00 268 ALA A C 1
ATOM 1977 O O . ALA A 1 268 ? 4.016 14.205 -8.623 1.00 80.00 268 ALA A O 1
ATOM 1978 N N . ALA A 1 269 ? 3.955 12.383 -9.940 1.00 79.56 269 ALA A N 1
ATOM 1979 C CA . ALA A 1 269 ? 2.690 11.833 -9.453 1.00 79.56 269 ALA A CA 1
ATOM 1980 C C . ALA A 1 269 ? 2.487 11.919 -7.925 1.00 79.56 269 ALA A C 1
ATOM 1982 O O . ALA A 1 269 ? 1.490 12.510 -7.498 1.00 79.56 269 ALA A O 1
ATOM 1983 N N . PRO A 1 270 ? 3.398 11.430 -7.062 1.00 79.75 270 PRO A N 1
ATOM 1984 C CA . PRO A 1 270 ? 3.161 11.479 -5.622 1.00 79.75 270 PRO A CA 1
ATOM 1985 C C . PRO A 1 270 ? 3.178 12.901 -5.047 1.00 79.75 270 PRO A C 1
ATOM 1987 O O . PRO A 1 270 ? 2.444 13.167 -4.094 1.00 79.75 270 PRO A O 1
ATOM 1990 N N . ALA A 1 271 ? 3.925 13.839 -5.639 1.00 84.31 271 ALA A N 1
ATOM 1991 C CA . ALA A 1 271 ? 3.869 15.247 -5.241 1.00 84.31 271 ALA A CA 1
ATOM 1992 C C . ALA A 1 271 ? 2.494 15.861 -5.557 1.00 84.31 271 ALA A C 1
ATOM 1994 O O . ALA A 1 271 ? 1.912 16.540 -4.709 1.00 84.31 271 ALA A O 1
ATOM 1995 N N . PHE A 1 272 ? 1.929 15.553 -6.731 1.00 83.62 272 PHE A N 1
ATOM 1996 C CA . PHE A 1 272 ? 0.566 15.957 -7.092 1.00 83.62 272 PHE A CA 1
ATOM 1997 C C . PHE A 1 272 ? -0.495 15.324 -6.185 1.00 83.62 272 PHE A C 1
ATOM 1999 O O . PHE A 1 272 ? -1.457 15.995 -5.816 1.00 83.62 272 PHE A O 1
ATOM 2006 N N . GLY A 1 273 ? -0.304 14.072 -5.762 1.00 81.44 273 GLY A N 1
ATOM 2007 C CA . GLY A 1 273 ? -1.180 13.434 -4.779 1.00 81.44 273 GLY A CA 1
ATOM 2008 C C . GLY A 1 273 ? -1.183 14.156 -3.428 1.00 81.44 273 GLY A C 1
ATOM 2009 O O . GLY A 1 273 ? -2.246 14.446 -2.878 1.00 81.44 273 GLY A O 1
ATOM 2010 N N . VAL A 1 274 ? -0.008 14.529 -2.910 1.00 85.44 274 VAL A N 1
ATOM 2011 C CA . VAL A 1 274 ? 0.086 15.318 -1.669 1.00 85.44 274 VAL A CA 1
ATOM 2012 C C . VAL A 1 274 ? -0.538 16.703 -1.852 1.00 85.44 274 VAL A C 1
ATOM 2014 O O . VAL A 1 274 ? -1.322 17.130 -1.005 1.00 85.44 274 VAL A O 1
ATOM 2017 N N . ALA A 1 275 ? -0.265 17.383 -2.969 1.00 84.81 275 ALA A N 1
ATOM 2018 C CA . ALA A 1 275 ? -0.851 18.688 -3.270 1.00 84.81 275 ALA A CA 1
ATOM 2019 C C . ALA A 1 275 ? -2.387 18.635 -3.335 1.00 84.81 275 ALA A C 1
ATOM 2021 O O . ALA A 1 275 ? -3.060 19.489 -2.760 1.00 84.81 275 ALA A O 1
ATOM 2022 N N . ALA A 1 276 ? -2.959 17.601 -3.956 1.00 85.44 276 ALA A N 1
ATOM 2023 C CA . ALA A 1 276 ? -4.405 17.410 -4.006 1.00 85.44 276 ALA A CA 1
ATOM 2024 C C . ALA A 1 276 ? -5.011 17.244 -2.601 1.00 85.44 276 ALA A C 1
ATOM 2026 O O . ALA A 1 276 ? -6.030 17.861 -2.288 1.00 85.44 276 ALA A O 1
ATOM 2027 N N . ALA A 1 277 ? -4.356 16.482 -1.719 1.00 83.38 277 ALA A N 1
ATOM 2028 C CA . ALA A 1 277 ? -4.787 16.345 -0.328 1.00 83.38 277 ALA A CA 1
ATOM 2029 C C . ALA A 1 277 ? -4.737 17.685 0.433 1.00 83.38 277 ALA A C 1
ATOM 2031 O O . ALA A 1 277 ? -5.668 18.005 1.175 1.00 83.38 277 ALA A O 1
ATOM 2032 N N . VAL A 1 278 ? -3.691 18.493 0.215 1.00 88.88 278 VAL A N 1
ATOM 2033 C CA . VAL A 1 278 ? -3.562 19.849 0.782 1.00 88.88 278 VAL A CA 1
ATOM 2034 C C . VAL A 1 278 ? -4.721 20.740 0.338 1.00 88.88 278 VAL A C 1
ATOM 2036 O O . VAL A 1 278 ? -5.343 21.386 1.181 1.00 88.88 278 VAL A O 1
ATOM 2039 N N . VAL A 1 279 ? -5.052 20.747 -0.958 1.00 88.25 279 VAL A N 1
ATOM 2040 C CA . VAL A 1 279 ? -6.162 21.545 -1.504 1.00 88.25 279 VAL A CA 1
ATOM 2041 C C . VAL A 1 279 ? -7.488 21.162 -0.848 1.00 88.25 279 VAL A C 1
ATOM 2043 O O . VAL A 1 279 ? -8.238 22.043 -0.433 1.00 88.25 279 VAL A O 1
ATOM 2046 N N . ILE A 1 280 ? -7.771 19.866 -0.689 1.00 91.00 280 ILE A N 1
ATOM 2047 C CA . ILE A 1 280 ? -9.003 19.412 -0.027 1.00 91.00 280 ILE A CA 1
ATOM 2048 C C . ILE A 1 280 ? -9.066 19.874 1.431 1.00 91.00 280 ILE A C 1
A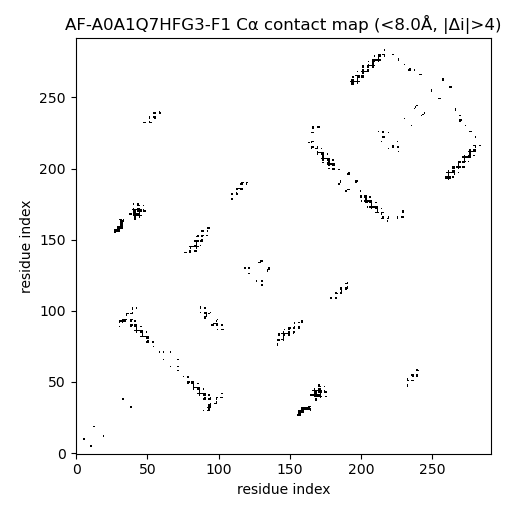TOM 2050 O O . ILE A 1 280 ? -10.112 20.353 1.871 1.00 91.00 280 ILE A O 1
ATOM 2054 N N . LEU A 1 281 ? -7.964 19.771 2.178 1.00 85.19 281 LEU A N 1
ATOM 2055 C CA . LEU A 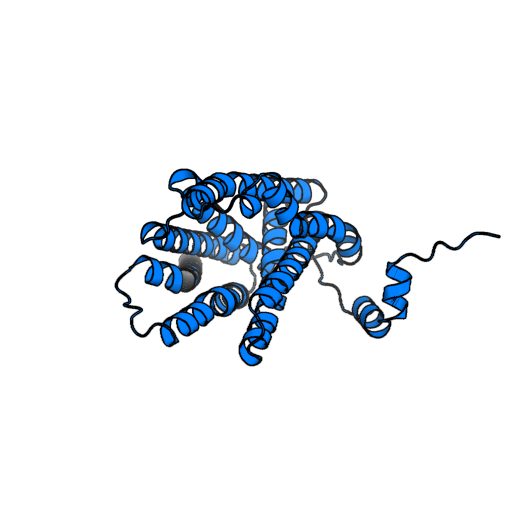1 281 ? -7.920 20.237 3.566 1.00 85.19 281 LEU A CA 1
ATOM 2056 C C . LEU A 1 281 ? -8.095 21.752 3.669 1.00 85.19 281 LEU A C 1
ATOM 2058 O O . LEU A 1 281 ? -8.811 22.224 4.552 1.00 85.19 281 LEU A O 1
ATOM 2062 N N . TYR A 1 282 ? -7.497 22.505 2.748 1.00 86.19 282 TYR A N 1
ATOM 2063 C CA . TYR A 1 282 ? -7.658 23.952 2.684 1.00 86.19 282 TYR A CA 1
ATOM 2064 C C . TYR A 1 282 ? -9.111 24.343 2.383 1.00 86.19 282 TYR A C 1
ATOM 2066 O O . TYR A 1 282 ? -9.687 25.178 3.077 1.00 86.19 282 TYR A O 1
ATOM 2074 N N . MET A 1 283 ? -9.746 23.680 1.412 1.00 85.69 283 MET A N 1
ATOM 2075 C CA . MET A 1 283 ? -11.159 23.888 1.079 1.00 85.69 283 MET A CA 1
ATOM 2076 C C . MET A 1 283 ? -12.091 23.520 2.240 1.00 85.69 283 MET A C 1
ATOM 2078 O O . MET A 1 283 ? -13.078 24.214 2.477 1.00 85.69 283 MET A O 1
ATOM 2082 N N . ALA A 1 284 ? -11.789 22.449 2.978 1.00 81.94 284 ALA A N 1
ATOM 2083 C CA . ALA A 1 284 ? -12.556 22.051 4.155 1.00 81.94 284 ALA A CA 1
ATOM 2084 C C . ALA A 1 284 ? -12.452 23.092 5.282 1.00 81.94 284 ALA A C 1
ATOM 2086 O O . ALA A 1 284 ? -13.474 23.476 5.848 1.00 81.94 284 ALA A O 1
ATOM 2087 N N . ALA A 1 285 ? -11.246 23.601 5.552 1.00 80.06 285 ALA A N 1
ATOM 2088 C CA . ALA A 1 285 ? -11.032 24.672 6.523 1.00 80.06 285 ALA A CA 1
ATOM 2089 C C . ALA A 1 285 ? -11.746 25.969 6.107 1.00 80.06 285 ALA A C 1
ATOM 2091 O O . ALA A 1 285 ? -12.424 26.590 6.919 1.00 80.06 285 ALA A O 1
ATOM 2092 N N . ALA A 1 286 ? -11.672 26.344 4.826 1.00 75.25 286 ALA A N 1
ATOM 2093 C CA . ALA A 1 286 ? -12.337 27.536 4.302 1.00 75.25 286 ALA A CA 1
ATOM 2094 C C . ALA A 1 286 ? -13.873 27.462 4.387 1.00 75.25 286 ALA A C 1
ATOM 2096 O O . ALA A 1 286 ? -14.520 28.489 4.574 1.00 75.25 286 ALA A O 1
ATOM 2097 N N . ARG A 1 287 ? -14.469 26.265 4.266 1.00 75.69 287 ARG A N 1
ATOM 2098 C CA . ARG A 1 287 ? -15.917 26.065 4.466 1.00 75.69 287 ARG A CA 1
ATOM 2099 C C . ARG A 1 287 ? -16.319 26.207 5.932 1.00 75.69 287 ARG A C 1
ATOM 2101 O O . ARG A 1 287 ? -17.271 26.917 6.210 1.00 75.69 287 ARG A O 1
ATOM 2108 N N . GLN A 1 288 ? -15.544 25.640 6.858 1.00 64.12 288 GLN A N 1
ATOM 2109 C CA . GLN A 1 288 ? -15.810 25.784 8.295 1.00 64.12 288 GLN A CA 1
ATOM 2110 C C . GLN A 1 288 ? -15.761 27.241 8.774 1.00 64.12 288 GLN A C 1
ATOM 2112 O O . GLN A 1 288 ? -16.482 27.591 9.694 1.00 64.12 288 GLN A O 1
ATOM 2117 N N . VAL A 1 289 ? -14.952 28.095 8.141 1.00 58.75 289 VAL A N 1
ATOM 2118 C CA . VAL A 1 289 ? -14.898 29.538 8.444 1.00 58.75 289 VAL A CA 1
ATOM 2119 C C . VAL A 1 289 ? -16.122 30.299 7.913 1.00 58.75 289 VAL A C 1
ATOM 2121 O O . VAL A 1 289 ? -16.420 31.374 8.413 1.00 58.75 289 VAL A O 1
ATOM 2124 N N . ARG A 1 290 ? -16.828 29.774 6.903 1.00 47.06 290 ARG A N 1
ATOM 2125 C CA . ARG A 1 290 ? -18.031 30.409 6.332 1.00 47.06 290 ARG A CA 1
ATOM 2126 C C . ARG A 1 290 ? -19.332 30.015 7.031 1.00 47.06 290 ARG A C 1
ATOM 2128 O O . ARG A 1 290 ? -20.318 30.720 6.865 1.00 47.06 290 ARG A O 1
ATOM 2135 N N . ASP A 1 291 ? -19.327 28.905 7.763 1.00 48.44 291 ASP A N 1
ATOM 2136 C CA . ASP A 1 291 ? -20.493 28.382 8.486 1.00 48.44 291 ASP A CA 1
ATOM 2137 C C . ASP A 1 291 ? -20.551 28.870 9.958 1.00 48.44 291 ASP A C 1
ATOM 2139 O O . ASP A 1 291 ? -21.355 28.361 10.741 1.00 48.44 291 ASP A O 1
ATOM 2143 N N . VAL A 1 292 ? -19.697 29.836 10.336 1.00 46.22 292 VAL A N 1
ATOM 2144 C CA . VAL A 1 292 ? -19.632 30.520 11.648 1.00 46.22 292 VAL A CA 1
ATOM 2145 C C . VAL A 1 292 ? -19.995 31.987 11.466 1.00 46.22 292 VAL A C 1
ATOM 2147 O O . VAL A 1 292 ? -20.751 32.503 12.317 1.00 46.22 292 VAL A O 1
#

Radius of gyration: 20.81 Å; Cα contacts (8 Å, |Δi|>4): 401; chains: 1; bounding box: 47×71×53 Å

Mean predicted aligned error: 9.44 Å

Foldseek 3Di:
DDDPPCDPVNVVCVVCVVVVVCVVPDPADAFEADEQLLLLLLLLLQLLLQLLVQLLVVLVVCVVVVPDPVVNVVVSLLSNLQSLLRSLLSLCQRHRPNSNVVNVVLVVVLLVLCLQQLQVVCVVVVDPPCNDPVNVVVVCVSNVNSNVNNVVSSVNHHYDPDDGDLLSNLLSLLVSQLSVQLSNQCSPPHPPPALSNLVSNQVSLLRSLQRSLVSLLVGPPDSVVSLVSSLCSLVSNCCSPPVVVVVVVCVVDVPPDPPTNSSVSNSCRNVNSSVSSVVSNVVSVVVVVVVD

Sequence (292 aa):
MSERRVTFVDLIRAELPGIFAFLDRAPWPAIAPASLPFAVLAAFGAGLFVDAALRVPLGLVFQALGLPVGLARFVFQLVTLLATAAAAAVAWRSGGGDAARVYVAILAIERVLGLPALLRFCAVVQQEFSCGPLAYVLGLWPLLLGLALSVPVRRRLRIVAGDRNPLLEAGGAFVLANDAVVRSYGALAGQATGSEGGLAALLGAVAGGIVCGIVIARRAPRHWRTLGLVALAVLGQWVVTSLFPFFAAAADTRTLTFRDPAIVFALAAPAFGVAAAVVILYMAAARQVRDV

Secondary structure (DSSP, 8-state):
-------HHHHHHHH-HHHHHHHHHS-PPEE----HHHHHHHHHHHHHHHHHHHHHHHHHHHHHTT--HHHHHHHHHHHHHHHHHHHHHHHHHHHHHHHHHHHHHHHHHHHHHHHHHHHHHHHHH--TTTSSHHHHHHHTHHHHHHHHHHHHHHHHPEE-SSS--HHHHHHHHHHHHHHHHHHHHHHHH----SHHHHHHHHHHHHHHHHHHHHHHHHH-SSHHHHHHHHHHHHHHHHIIIIIHHHHHHHHH-TT--TT-HHHHHHHHHHHHHHHHHHHHHHHHHHHHHH--

Solvent-accessible surface area (backbone atoms only — not comparable to full-atom values): 14470 Å² total; per-residue (Å²): 135,81,85,76,80,78,46,74,66,55,54,52,44,68,78,39,47,68,61,52,55,45,64,71,66,50,85,56,65,72,43,26,55,36,62,50,76,51,8,34,20,26,8,46,10,39,19,48,50,48,30,26,70,47,49,32,60,50,42,50,50,37,61,76,68,70,53,59,66,71,60,52,52,55,52,51,43,52,38,48,13,51,9,39,12,44,11,44,17,39,6,37,68,22,28,33,70,62,13,30,50,51,47,51,50,51,54,51,50,55,52,58,33,41,42,52,21,50,55,52,50,38,69,72,68,70,49,74,76,72,60,36,72,65,41,51,57,60,67,41,46,37,54,57,51,6,53,59,49,11,62,65,50,35,73,61,49,39,78,43,97,57,90,54,50,42,59,27,27,20,36,9,32,22,51,52,39,18,48,52,43,36,31,52,45,23,43,74,78,29,69,47,92,43,49,66,33,9,47,35,41,26,52,6,23,31,45,6,13,40,49,18,15,53,45,25,69,74,60,34,95,50,49,67,64,45,49,51,54,44,44,48,36,54,48,44,35,42,42,56,73,48,52,49,56,48,52,53,53,43,68,76,36,95,71,71,65,86,79,53,61,14,59,55,32,48,67,45,11,60,59,46,8,48,50,34,18,50,51,43,40,51,53,52,53,57,48,60,66,70,79,109

pLDDT: mean 78.4, std 12.05, range [39.22, 93.88]

Nearest PDB structures (foldseek):
  5h5m-assembly1_A  TM=2.742E-01  e=3.635E+00  Caenorhabditis elegans
  6fi5-assembly1_A  TM=2.561E-01  e=7.795E+00  Homo sapiens